Protein AF-A0A542ZQV1-F1 (afdb_monomer_lite)

Foldseek 3Di:
DDDDDCVLLVVLLVLVLVLLVVLVVPDDDDDDDDDDDDDDDDDDDDPDPPDDDPPPDDDPQLVVQVVQWDQDPVRFIDGVPFDPQWTADPLRAIDHPPDDHDDGPPGRPDPPDDAPFEWAWDDKDWDAFPDPCLVVLLVVLVVLVVQLVVLVVQLCVLCVVLVNNVADLVRLLVDDPVNCVVSVDDPVSSCSNNVSSVSNVVSVVVSQVSQLVSLLSQVVSVCVVQVWAWQDAPADDPLAFHTWTFDADPVRHTAAIETERRGGADDDWDWDQDPVGIHTQNGSRSVSRSCSRHVSNVVVCSVVVVVSVCSNVVNYYYWYWYWYCYSVRIIIIITTD

Sequence (337 aa):
MPKIPSRLGGFIVKHCGDYFRTVRKLDAPGPRPRTRPNSVDAPGATPSRHRPDAPSGRTPQQQQWDDGLTRRPDGRTTHRNDPPGTYRDRNGRLHDDKGPFTKDPNPRPSSDKPIDHRAQRGSPEKHTVSDDTWNSNVSKREDLQGANTSARQEYDEISRELGVSDISPSDARKMTPEEARSRGLTDDQYQDLRGAAETEGAASQRLRNHSEDMGHQATQDVMRRRGEEPIPSSGRGSGRFDEMSISRDAQGNPTSLNIYEAKGGDSPLGARDTPHGRAQQGSPEYLSDVMQRDPDLRDFLQRNPDIAEGLASGKINVHYSEVRAHPSRDVTITPFQ

InterPro domains:
  IPR049762 Polymorphic Nuclease effector domain [cd20739] (208-326)

Structure (mmCIF, N/CA/C/O backbone):
data_AF-A0A542ZQV1-F1
#
_entry.id   AF-A0A542ZQV1-F1
#
loop_
_atom_site.group_PDB
_atom_site.id
_atom_site.type_symbol
_atom_site.label_atom_id
_atom_site.label_alt_id
_atom_site.label_comp_id
_atom_site.label_asym_id
_atom_site.label_entity_id
_atom_site.label_seq_id
_atom_site.pdbx_PDB_ins_code
_atom_site.Cartn_x
_atom_site.Cartn_y
_atom_site.Cartn_z
_atom_site.occupancy
_atom_site.B_iso_or_equiv
_atom_site.auth_seq_id
_atom_site.auth_comp_id
_atom_site.auth_asym_id
_atom_site.auth_atom_id
_atom_site.pdbx_PDB_model_num
ATOM 1 N N . MET A 1 1 ? -26.866 9.579 16.007 1.00 25.48 1 MET A N 1
ATOM 2 C CA . MET A 1 1 ? -25.812 8.642 15.562 1.00 25.48 1 MET A CA 1
ATOM 3 C C . MET A 1 1 ? -26.481 7.461 14.876 1.00 25.48 1 MET A C 1
ATOM 5 O O . MET A 1 1 ? -27.345 6.857 15.508 1.00 25.48 1 MET A O 1
ATOM 9 N N . PRO A 1 2 ? -26.195 7.171 13.597 1.00 25.48 2 PRO A N 1
ATOM 10 C CA . PRO A 1 2 ? -26.811 6.036 12.924 1.00 25.48 2 PRO A CA 1
ATOM 11 C C . PRO A 1 2 ? -26.194 4.736 13.460 1.00 25.48 2 PRO A C 1
ATOM 13 O O . PRO A 1 2 ? -24.976 4.582 13.487 1.00 25.48 2 PRO A O 1
ATOM 16 N N . LYS A 1 3 ? -27.043 3.822 13.940 1.00 25.28 3 LYS A N 1
ATOM 17 C CA . LYS A 1 3 ? -26.652 2.477 14.379 1.00 25.28 3 LYS A CA 1
ATOM 18 C C . LYS A 1 3 ? -26.326 1.626 13.150 1.00 25.28 3 LYS A C 1
ATOM 20 O O . LYS A 1 3 ? -27.136 1.546 12.230 1.00 25.28 3 LYS A O 1
ATOM 25 N N . ILE A 1 4 ? -25.160 0.987 13.161 1.00 32.75 4 ILE A N 1
ATOM 26 C CA . ILE A 1 4 ? -24.745 -0.006 12.163 1.00 32.75 4 ILE A CA 1
ATOM 27 C C . ILE A 1 4 ? -25.688 -1.225 12.260 1.00 32.75 4 ILE A C 1
ATOM 29 O O . ILE A 1 4 ? -26.074 -1.595 13.375 1.00 32.75 4 ILE A O 1
ATOM 33 N N . PRO A 1 5 ? -26.096 -1.863 11.144 1.00 29.48 5 PRO A N 1
ATOM 34 C CA . PRO A 1 5 ? -26.974 -3.026 11.191 1.00 29.48 5 PRO A CA 1
ATOM 35 C C . PRO A 1 5 ? -26.289 -4.202 11.897 1.00 29.48 5 PRO A C 1
ATOM 37 O O . PRO A 1 5 ? -25.144 -4.541 11.609 1.00 29.48 5 PRO A O 1
ATOM 40 N N . SER A 1 6 ? -27.032 -4.891 12.761 1.00 37.66 6 SER A N 1
ATOM 41 C CA . SER A 1 6 ? -26.633 -6.044 13.589 1.00 37.66 6 SER A CA 1
ATOM 42 C C . SER A 1 6 ? -26.069 -7.271 12.843 1.00 37.66 6 SER A C 1
ATOM 44 O O . SER A 1 6 ? -25.757 -8.285 13.469 1.00 37.66 6 SER A O 1
ATOM 46 N N . ARG A 1 7 ? -25.930 -7.215 11.513 1.00 37.06 7 ARG A N 1
ATOM 47 C CA . ARG A 1 7 ? -25.515 -8.348 10.676 1.00 37.06 7 ARG A CA 1
ATOM 48 C C . ARG A 1 7 ? -24.001 -8.592 10.663 1.00 37.06 7 ARG A C 1
ATOM 50 O O . ARG A 1 7 ? -23.620 -9.756 10.605 1.00 37.06 7 ARG A O 1
ATOM 57 N N . LEU A 1 8 ? -23.154 -7.566 10.818 1.00 38.19 8 LEU A N 1
ATOM 58 C CA . LEU A 1 8 ? -21.698 -7.776 10.936 1.00 38.19 8 LEU A CA 1
ATOM 59 C C . LEU A 1 8 ? -21.313 -8.395 12.285 1.00 38.19 8 LEU A C 1
ATOM 61 O O . LEU A 1 8 ? -20.539 -9.347 12.330 1.00 38.19 8 LEU A O 1
ATOM 65 N N . GLY A 1 9 ? -21.928 -7.920 13.375 1.00 37.50 9 GLY A N 1
ATOM 66 C CA . GLY A 1 9 ? -21.722 -8.478 14.714 1.00 37.50 9 GLY A CA 1
ATOM 67 C C . GLY A 1 9 ? -22.114 -9.955 14.795 1.00 37.50 9 GLY A C 1
ATOM 68 O O . GLY A 1 9 ? -21.379 -10.752 15.359 1.00 37.50 9 GLY A O 1
ATOM 69 N N . GLY A 1 10 ? -23.217 -10.358 14.154 1.00 35.00 10 GLY A N 1
ATOM 70 C CA . GLY A 1 10 ? -23.644 -11.761 14.123 1.00 35.00 10 GLY A CA 1
ATOM 71 C C . GLY A 1 10 ? -22.727 -12.689 13.313 1.00 35.00 10 GLY A C 1
ATOM 72 O O . GLY A 1 10 ? -22.550 -13.843 13.698 1.00 35.00 10 GLY A O 1
ATOM 73 N N . PHE A 1 11 ? -22.128 -12.207 12.218 1.00 40.03 11 PHE A N 1
ATOM 74 C CA . PHE A 1 11 ? -21.239 -13.015 11.371 1.00 40.03 11 PHE A CA 1
ATOM 75 C C . PHE A 1 11 ? -19.830 -13.140 11.975 1.00 40.03 11 PHE A C 1
ATOM 77 O O . PHE A 1 11 ? -19.287 -14.243 12.045 1.00 40.03 11 PHE A O 1
ATOM 84 N N . ILE A 1 12 ? -19.293 -12.041 12.522 1.00 41.38 12 ILE A N 1
ATOM 85 C CA . ILE A 1 12 ? -18.020 -12.021 13.259 1.00 41.38 12 ILE A CA 1
ATOM 86 C C . ILE A 1 12 ? -18.136 -12.870 14.534 1.00 41.38 12 ILE A C 1
ATOM 88 O O . ILE A 1 12 ? -17.285 -13.715 14.776 1.00 41.38 12 ILE A O 1
ATOM 92 N N . VAL A 1 13 ? -19.224 -12.768 15.307 1.00 43.72 13 VAL A N 1
ATOM 93 C CA . VAL A 1 13 ? -19.414 -13.601 16.514 1.00 43.72 13 VAL A CA 1
ATOM 94 C C . VAL A 1 13 ? -19.580 -15.089 16.174 1.00 43.72 13 VAL A C 1
ATOM 96 O O . VAL A 1 13 ? -19.076 -15.937 16.908 1.00 43.72 13 VAL A O 1
ATOM 99 N N . LYS A 1 14 ? -20.228 -15.443 15.054 1.00 43.41 14 LYS A N 1
ATOM 100 C CA . LYS A 1 14 ? -20.445 -16.852 14.680 1.00 43.41 14 LYS A CA 1
ATOM 101 C C . LYS A 1 14 ? -19.199 -17.527 14.092 1.00 43.41 14 LYS A C 1
ATOM 103 O O . LYS A 1 14 ? -18.990 -18.699 14.379 1.00 43.41 14 LYS A O 1
ATOM 108 N N . HIS A 1 15 ? -18.363 -16.818 13.326 1.00 41.00 15 HIS A N 1
ATOM 109 C CA . HIS A 1 15 ? -17.141 -17.392 12.738 1.00 41.00 15 HIS A CA 1
ATOM 110 C C . HIS A 1 15 ? -15.866 -17.131 13.550 1.00 41.00 15 HIS A C 1
ATOM 112 O O . HIS A 1 15 ? -14.991 -17.993 13.590 1.00 41.00 15 HIS A O 1
ATOM 118 N N . CYS A 1 16 ? -15.769 -16.018 14.279 1.00 42.69 16 CYS A N 1
ATOM 119 C CA . CYS A 1 16 ? -14.674 -15.811 15.227 1.00 42.69 16 CYS A CA 1
ATOM 120 C C . CYS A 1 16 ? -14.931 -16.533 16.560 1.00 42.69 16 CYS A C 1
ATOM 122 O O . CYS A 1 16 ? -13.977 -16.963 17.201 1.00 42.69 16 CYS A O 1
ATOM 124 N N . GLY A 1 17 ? -16.191 -16.743 16.965 1.00 45.59 17 GLY A N 1
ATOM 125 C CA . GLY A 1 17 ? -16.536 -17.464 18.198 1.00 45.59 17 GLY A CA 1
ATOM 126 C C . GLY A 1 17 ? -15.998 -18.898 18.251 1.00 45.59 17 GLY A C 1
ATOM 127 O O . GLY A 1 17 ? -15.595 -19.356 19.321 1.00 45.59 17 GLY A O 1
ATOM 128 N N . ASP A 1 18 ? -15.914 -19.582 17.106 1.00 44.41 18 ASP A N 1
ATOM 129 C CA . ASP A 1 18 ? -15.292 -20.907 17.023 1.00 44.41 18 ASP A CA 1
ATOM 130 C C . ASP A 1 18 ? -13.768 -20.830 17.192 1.00 44.41 18 ASP A C 1
ATOM 132 O O . ASP A 1 18 ? -13.217 -21.627 17.946 1.00 44.41 18 ASP A O 1
ATOM 136 N N . TYR A 1 19 ? -13.099 -19.825 16.612 1.00 47.84 19 TYR A N 1
ATOM 137 C CA . TYR A 1 19 ? -11.661 -19.578 16.801 1.00 47.84 19 TYR A CA 1
ATOM 138 C C . TYR A 1 19 ? -11.310 -19.232 18.259 1.00 47.84 19 TYR A C 1
ATOM 140 O O . TYR A 1 19 ? -10.382 -19.805 18.835 1.00 47.84 19 TYR A O 1
ATOM 148 N N . PHE A 1 20 ? -12.089 -18.356 18.901 1.00 48.28 20 PHE A N 1
ATOM 149 C CA . PHE A 1 20 ? -11.872 -17.969 20.299 1.00 48.28 20 PHE A CA 1
ATOM 150 C C . PHE A 1 20 ? -12.124 -19.126 21.284 1.00 48.28 20 PHE A C 1
ATOM 152 O O . PHE A 1 20 ? -11.490 -19.187 22.338 1.00 48.28 20 PHE A O 1
ATOM 159 N N . ARG A 1 21 ? -12.979 -20.101 20.937 1.00 46.66 21 ARG A N 1
ATOM 160 C CA . ARG A 1 21 ? -13.132 -21.345 21.716 1.00 46.66 21 ARG A CA 1
ATOM 161 C C . ARG A 1 21 ? -11.927 -22.281 21.592 1.00 46.66 21 ARG A C 1
ATOM 163 O O . ARG A 1 21 ? -11.638 -22.996 22.552 1.00 46.66 21 ARG A O 1
ATOM 170 N N . THR A 1 22 ? -11.223 -22.300 20.459 1.00 43.59 22 THR A N 1
ATOM 171 C CA . THR A 1 22 ? -10.056 -23.176 20.237 1.00 43.59 22 THR A CA 1
ATOM 172 C C . THR A 1 22 ? -8.805 -22.701 20.968 1.00 43.59 22 THR A C 1
ATOM 174 O O . THR A 1 22 ? -8.044 -23.541 21.445 1.00 43.59 22 THR A O 1
ATOM 177 N N . VAL A 1 23 ? -8.611 -21.385 21.132 1.00 45.75 23 VAL A N 1
ATOM 178 C CA . VAL A 1 23 ? -7.491 -20.832 21.926 1.00 45.75 23 VAL A CA 1
ATOM 179 C C . VAL A 1 23 ? -7.540 -21.336 23.379 1.00 45.75 23 VAL A C 1
ATOM 181 O O . VAL A 1 23 ? -6.501 -21.598 23.975 1.00 45.75 23 VAL A O 1
ATOM 184 N N . ARG A 1 24 ? -8.741 -21.615 23.908 1.00 43.34 24 ARG A N 1
ATOM 185 C CA . ARG A 1 24 ? -8.966 -22.177 25.252 1.00 43.34 24 ARG A CA 1
ATOM 186 C C . ARG A 1 24 ? -8.540 -23.646 25.423 1.00 43.34 24 ARG A C 1
ATOM 188 O O . ARG A 1 24 ? -8.524 -24.133 26.546 1.00 43.34 24 ARG A O 1
ATOM 195 N N . LYS A 1 25 ? -8.251 -24.383 24.340 1.00 40.75 25 LYS A N 1
ATOM 196 C CA . LYS A 1 25 ? -7.930 -25.828 24.385 1.00 40.75 25 LYS A CA 1
ATOM 197 C C . LYS A 1 25 ? -6.433 -26.155 24.357 1.00 40.75 25 LYS A C 1
ATOM 199 O O . LYS A 1 25 ? -6.092 -27.334 24.362 1.00 40.75 25 LYS A O 1
ATOM 204 N N . LEU A 1 26 ? -5.546 -25.159 24.323 1.00 39.47 26 LEU A N 1
ATOM 205 C CA . LEU A 1 26 ? -4.098 -25.393 24.230 1.00 39.47 26 LEU A CA 1
ATOM 206 C C . LEU A 1 26 ? -3.379 -25.578 25.581 1.00 39.47 26 LEU A C 1
ATOM 208 O O . LEU A 1 26 ? -2.175 -25.818 25.580 1.00 39.47 26 LEU A O 1
ATOM 212 N N . ASP A 1 27 ? -4.098 -25.592 26.707 1.00 38.78 27 ASP A N 1
ATOM 213 C CA . ASP A 1 27 ? -3.522 -25.895 28.023 1.00 38.78 27 ASP A CA 1
ATOM 214 C C . ASP A 1 27 ? -3.733 -27.360 28.437 1.00 38.78 27 ASP A C 1
ATOM 216 O O . ASP A 1 27 ? -4.715 -27.726 29.083 1.00 38.78 27 ASP A O 1
ATOM 220 N N . ALA A 1 28 ? -2.752 -28.200 28.102 1.00 31.28 28 ALA A N 1
ATOM 221 C CA . ALA A 1 28 ? -2.392 -29.379 28.889 1.00 31.28 28 ALA A CA 1
ATOM 222 C C . ALA A 1 28 ? -0.876 -29.644 28.738 1.00 31.28 28 ALA A C 1
ATOM 224 O O . ALA A 1 28 ? -0.427 -29.999 27.645 1.00 31.28 28 ALA A O 1
ATOM 225 N N . PRO A 1 29 ? -0.053 -29.473 29.792 1.00 33.69 29 PRO A N 1
ATOM 226 C CA . PRO A 1 29 ? 1.386 -29.687 29.703 1.00 33.69 29 PRO A CA 1
ATOM 227 C C . PRO A 1 29 ? 1.716 -31.184 29.812 1.00 33.69 29 PRO A C 1
ATOM 229 O O . PRO A 1 29 ? 1.607 -31.784 30.878 1.00 33.69 29 PRO A O 1
ATOM 232 N N . GLY A 1 30 ? 2.152 -31.791 28.706 1.00 31.20 30 GLY A N 1
ATOM 233 C CA . GLY A 1 30 ? 2.814 -33.101 28.701 1.00 31.20 30 GLY A CA 1
ATOM 234 C C . GLY A 1 30 ? 4.333 -32.967 28.918 1.00 31.20 30 GLY A C 1
ATOM 235 O O . GLY A 1 30 ? 4.922 -31.970 28.487 1.00 31.20 30 GLY A O 1
ATOM 236 N N . PRO A 1 31 ? 5.000 -33.927 29.586 1.00 30.91 31 PRO A N 1
ATOM 237 C CA . PRO A 1 31 ? 6.378 -33.770 30.041 1.00 30.91 31 PRO A CA 1
ATOM 238 C C . PRO A 1 31 ? 7.388 -33.885 28.890 1.00 30.91 31 PRO A C 1
ATOM 240 O O . PRO A 1 31 ? 7.287 -34.749 28.021 1.00 30.91 31 PRO A O 1
ATOM 243 N N . ARG A 1 32 ? 8.409 -33.021 28.918 1.00 34.16 32 ARG A N 1
ATOM 244 C CA . ARG A 1 32 ? 9.579 -33.078 28.026 1.00 34.16 32 ARG A CA 1
ATOM 245 C C . ARG A 1 32 ? 10.559 -34.161 28.488 1.00 34.16 32 ARG A C 1
ATOM 247 O O . ARG A 1 32 ? 10.845 -34.210 29.685 1.00 34.16 32 ARG A O 1
ATOM 254 N N . PRO A 1 33 ? 11.250 -34.855 27.570 1.00 29.66 33 PRO A N 1
ATOM 255 C CA . PRO A 1 33 ? 12.583 -35.368 27.842 1.00 29.66 33 PRO A CA 1
ATOM 256 C C . PRO A 1 33 ? 13.647 -34.440 27.246 1.00 29.66 33 PRO A C 1
ATOM 258 O O . PRO A 1 33 ? 13.588 -34.029 26.087 1.00 29.66 33 PRO A O 1
ATOM 261 N N . ARG A 1 34 ? 14.637 -34.114 28.080 1.00 31.34 34 ARG A N 1
ATOM 262 C CA . ARG A 1 34 ? 15.923 -33.528 27.696 1.00 31.34 34 ARG A CA 1
ATOM 263 C C . ARG A 1 34 ? 16.797 -34.603 27.050 1.00 31.34 34 ARG A C 1
ATOM 265 O O . ARG A 1 34 ? 17.001 -35.625 27.689 1.00 31.34 34 ARG A O 1
ATOM 272 N N . THR A 1 35 ? 17.445 -34.278 25.934 1.00 28.89 35 THR A N 1
ATOM 273 C CA . THR A 1 35 ? 18.860 -34.607 25.683 1.00 28.89 35 THR A CA 1
ATOM 274 C C . THR A 1 35 ? 19.444 -33.685 24.601 1.00 28.89 35 THR A C 1
ATOM 276 O O . THR A 1 35 ? 18.892 -33.495 23.524 1.00 28.89 35 THR A O 1
ATOM 279 N N . ARG A 1 36 ? 20.588 -33.090 24.935 1.00 27.20 36 ARG A N 1
ATOM 280 C CA . ARG A 1 36 ? 21.675 -32.597 24.066 1.00 27.20 36 ARG A CA 1
ATOM 281 C C . ARG A 1 36 ? 22.929 -33.363 24.557 1.00 27.20 36 ARG A C 1
ATOM 283 O O . ARG A 1 36 ? 22.891 -33.748 25.731 1.00 27.20 36 ARG A O 1
ATOM 290 N N . PRO A 1 37 ? 24.020 -33.562 23.778 1.00 37.72 37 PRO A N 1
ATOM 291 C CA . PRO A 1 37 ? 24.736 -32.435 23.163 1.00 37.72 37 PRO A CA 1
ATOM 292 C C . PRO A 1 37 ? 25.570 -32.692 21.874 1.00 37.72 37 PRO A C 1
ATOM 294 O O . PRO A 1 37 ? 25.810 -33.820 21.466 1.00 37.72 37 PRO A O 1
ATOM 297 N N . ASN A 1 38 ? 26.072 -31.565 21.345 1.00 25.58 38 ASN A N 1
ATOM 298 C CA . ASN A 1 38 ? 27.287 -31.331 20.540 1.00 25.58 38 ASN A CA 1
ATOM 299 C C . ASN A 1 38 ? 27.346 -31.704 19.043 1.00 25.58 38 ASN A C 1
ATOM 301 O O . ASN A 1 38 ? 27.540 -32.858 18.690 1.00 25.58 38 ASN A O 1
ATOM 305 N N . SER A 1 39 ? 27.439 -30.670 18.192 1.00 25.41 39 SER A N 1
ATOM 306 C CA . SER A 1 39 ? 28.623 -30.449 17.341 1.00 25.41 39 SER A CA 1
ATOM 307 C C . SER A 1 39 ? 28.767 -28.963 16.975 1.00 25.41 39 SER A C 1
ATOM 309 O O . SER A 1 39 ? 27.790 -28.215 16.945 1.00 25.41 39 SER A O 1
ATOM 311 N N . VAL A 1 40 ? 30.016 -28.557 16.773 1.00 27.47 40 VAL A N 1
ATOM 312 C CA . VAL A 1 40 ? 30.546 -27.199 16.594 1.00 27.47 40 VAL A CA 1
ATOM 313 C C . VAL A 1 40 ? 30.817 -26.922 15.103 1.00 27.47 40 VAL A C 1
ATOM 315 O O . VAL A 1 40 ? 30.973 -27.867 14.336 1.00 27.47 40 VAL A O 1
ATOM 318 N N . ASP A 1 41 ? 30.909 -25.628 14.770 1.00 25.72 41 ASP A N 1
ATOM 319 C CA . ASP A 1 41 ? 31.551 -24.976 13.607 1.00 25.72 41 ASP A CA 1
ATOM 320 C C . ASP A 1 41 ? 30.893 -24.995 12.207 1.00 25.72 41 ASP A C 1
ATOM 322 O O . ASP A 1 41 ? 30.921 -25.988 11.488 1.00 25.72 41 ASP A O 1
ATOM 326 N N . ALA A 1 42 ? 30.380 -23.827 11.774 1.00 25.00 42 ALA A N 1
ATOM 327 C CA . ALA A 1 42 ? 30.961 -22.970 10.711 1.00 25.00 42 ALA A CA 1
ATOM 328 C C . ALA A 1 42 ? 29.926 -21.954 10.141 1.00 25.00 42 ALA A C 1
ATOM 330 O O . ALA A 1 42 ? 28.749 -22.292 10.000 1.00 25.00 42 ALA A O 1
ATOM 331 N N . PRO A 1 43 ? 30.327 -20.706 9.804 1.00 28.34 43 PRO A N 1
ATOM 332 C CA . PRO A 1 43 ? 29.429 -19.640 9.359 1.00 28.34 43 PRO A CA 1
ATOM 333 C C . PRO A 1 43 ? 29.328 -19.553 7.826 1.00 28.34 43 PRO A C 1
ATOM 335 O O . PRO A 1 43 ? 30.324 -19.686 7.123 1.00 28.34 43 PRO A O 1
ATOM 338 N N . GLY A 1 44 ? 28.137 -19.222 7.317 1.00 28.02 44 GLY A N 1
ATOM 339 C CA . GLY A 1 44 ? 27.953 -18.765 5.935 1.00 28.02 44 GLY A CA 1
ATOM 340 C C . GLY A 1 44 ? 27.149 -19.708 5.044 1.00 28.02 44 GLY A C 1
ATOM 341 O O . GLY A 1 44 ? 27.713 -20.511 4.316 1.00 28.02 44 GLY A O 1
ATOM 342 N N . ALA A 1 45 ? 25.826 -19.548 5.055 1.00 24.20 45 ALA A N 1
ATOM 343 C CA . ALA A 1 45 ? 24.954 -19.795 3.906 1.00 24.20 45 ALA A CA 1
ATOM 344 C C . ALA A 1 45 ? 23.559 -19.258 4.244 1.00 24.20 45 ALA A C 1
ATOM 346 O O . ALA A 1 45 ? 22.839 -19.816 5.070 1.00 24.20 45 ALA A O 1
ATOM 347 N N . THR A 1 46 ? 23.176 -18.149 3.622 1.00 27.38 46 THR A N 1
ATOM 348 C CA . THR A 1 46 ? 21.793 -17.671 3.585 1.00 27.38 46 THR A CA 1
ATOM 349 C C . THR A 1 46 ? 20.948 -18.751 2.899 1.00 27.38 46 THR A C 1
ATOM 351 O O . THR A 1 46 ? 21.224 -19.060 1.737 1.00 27.38 46 THR A O 1
ATOM 354 N N . PRO A 1 47 ? 19.933 -19.355 3.544 1.00 26.27 47 PRO A N 1
ATOM 355 C CA . PRO A 1 47 ? 19.092 -20.313 2.850 1.00 26.27 47 PRO A CA 1
ATOM 356 C C . PRO A 1 47 ? 18.206 -19.550 1.865 1.00 26.27 47 PRO A C 1
ATOM 358 O O . PRO A 1 47 ? 17.302 -18.799 2.242 1.00 26.27 47 PRO A O 1
ATOM 361 N N . SER A 1 48 ? 18.517 -19.743 0.585 1.00 26.98 48 SER A N 1
ATOM 362 C CA . SER A 1 48 ? 17.685 -19.365 -0.546 1.00 26.98 48 SER A CA 1
ATOM 363 C C . SER A 1 48 ? 16.269 -19.887 -0.303 1.00 26.98 48 SER A C 1
ATOM 365 O O . SER A 1 48 ? 16.052 -21.093 -0.159 1.00 26.98 48 SER A O 1
ATOM 367 N N . ARG A 1 49 ? 15.294 -18.978 -0.200 1.00 25.56 49 ARG A N 1
ATOM 368 C CA . ARG A 1 49 ? 13.878 -19.348 -0.177 1.00 25.56 49 ARG A CA 1
ATOM 369 C C . ARG A 1 49 ? 13.526 -19.868 -1.567 1.00 25.56 49 ARG A C 1
ATOM 371 O O . ARG A 1 49 ? 13.091 -19.103 -2.423 1.00 25.56 49 ARG A O 1
ATOM 378 N N . HIS A 1 50 ? 13.697 -21.170 -1.773 1.00 23.28 50 HIS A N 1
ATOM 379 C CA . HIS A 1 50 ? 12.989 -21.889 -2.819 1.00 23.28 50 HIS A CA 1
ATOM 380 C C . HIS A 1 50 ? 11.489 -21.677 -2.589 1.00 23.28 50 HIS A C 1
ATOM 382 O O . HIS A 1 50 ? 10.880 -22.274 -1.702 1.00 23.28 50 HIS A O 1
ATOM 388 N N . ARG A 1 51 ? 10.891 -20.782 -3.378 1.00 25.70 51 ARG A N 1
ATOM 389 C CA . ARG A 1 51 ? 9.481 -20.913 -3.730 1.00 25.70 51 ARG A CA 1
ATOM 390 C C . ARG A 1 51 ? 9.370 -22.208 -4.538 1.00 25.70 51 ARG A C 1
ATOM 392 O O . ARG A 1 51 ? 10.104 -22.329 -5.515 1.00 25.70 51 ARG A O 1
ATOM 399 N N . PRO A 1 52 ? 8.488 -23.150 -4.175 1.00 24.89 52 PRO A N 1
ATOM 400 C CA . PRO A 1 52 ? 8.001 -24.108 -5.149 1.00 24.89 52 PRO A CA 1
ATOM 401 C C . PRO A 1 52 ? 7.385 -23.301 -6.290 1.00 24.89 52 PRO A C 1
ATOM 403 O O . PRO A 1 52 ? 6.634 -22.353 -6.031 1.00 24.89 52 PRO A O 1
ATOM 406 N N . ASP A 1 53 ? 7.758 -23.641 -7.517 1.00 29.53 53 ASP A N 1
ATOM 407 C CA . ASP A 1 53 ? 7.249 -23.045 -8.742 1.00 29.53 53 ASP A CA 1
ATOM 408 C C . ASP A 1 53 ? 5.722 -22.946 -8.687 1.00 29.53 53 ASP A C 1
ATOM 410 O O . ASP A 1 53 ? 5.001 -23.939 -8.783 1.00 29.53 53 ASP A O 1
ATOM 414 N N . ALA A 1 54 ? 5.209 -21.729 -8.500 1.00 26.31 54 ALA A N 1
ATOM 415 C CA . ALA A 1 54 ? 3.821 -21.454 -8.813 1.00 26.31 54 ALA A CA 1
ATOM 416 C C . ALA A 1 54 ? 3.748 -21.444 -10.344 1.00 26.31 54 ALA A C 1
ATOM 418 O O . ALA A 1 54 ? 4.409 -20.595 -10.953 1.00 26.31 54 ALA A O 1
ATOM 419 N N . PRO A 1 55 ? 3.005 -22.359 -10.989 1.00 32.44 55 PRO A N 1
ATOM 420 C CA . PRO A 1 55 ? 2.887 -22.326 -12.432 1.00 32.44 55 PRO A CA 1
ATOM 421 C C . PRO A 1 55 ? 2.274 -20.979 -12.814 1.00 32.44 55 PRO A C 1
ATOM 423 O O . PRO A 1 55 ? 1.199 -20.612 -12.335 1.00 32.44 55 PRO A O 1
ATOM 426 N N . SER A 1 56 ? 2.946 -20.245 -13.696 1.00 43.72 56 SER A N 1
ATOM 427 C CA . SER A 1 56 ? 2.384 -19.127 -14.457 1.00 43.72 56 SER A CA 1
ATOM 428 C C . SER A 1 56 ? 1.360 -19.656 -15.476 1.00 43.72 56 SER A C 1
ATOM 430 O O . SER A 1 56 ? 1.452 -19.427 -16.680 1.00 43.72 56 SER A O 1
ATOM 432 N N . GLY A 1 57 ? 0.393 -20.440 -14.999 1.00 42.62 57 GLY A N 1
ATOM 433 C CA . GLY A 1 57 ? -0.627 -21.079 -15.811 1.00 42.62 57 GLY A CA 1
ATOM 434 C C . GLY A 1 57 ? -1.765 -20.107 -16.062 1.00 42.62 57 GLY A C 1
ATOM 435 O O . GLY A 1 57 ? -2.458 -19.705 -15.128 1.00 42.62 57 GLY A O 1
ATOM 436 N N . ARG A 1 58 ? -1.968 -19.745 -17.331 1.00 57.28 58 ARG A N 1
ATOM 437 C CA . ARG A 1 58 ? -3.206 -19.104 -17.789 1.00 57.28 58 ARG A CA 1
ATOM 438 C C . ARG A 1 58 ? -4.396 -19.928 -17.295 1.00 57.28 58 ARG A C 1
ATOM 440 O O . ARG A 1 58 ? -4.337 -21.158 -17.305 1.00 57.28 58 ARG A O 1
ATOM 447 N N . THR A 1 59 ? -5.476 -19.279 -16.869 1.00 63.78 59 THR A N 1
ATOM 448 C CA . THR A 1 59 ? -6.695 -20.025 -16.526 1.00 63.78 59 THR A CA 1
ATOM 449 C C . THR A 1 59 ? -7.287 -20.663 -17.794 1.00 63.78 59 THR A C 1
ATOM 451 O O . THR A 1 59 ? -7.102 -20.122 -18.887 1.00 63.78 59 THR A O 1
ATOM 454 N N . PRO A 1 60 ? -8.046 -21.772 -17.700 1.00 69.00 60 PRO A N 1
ATOM 455 C CA . PRO A 1 60 ? -8.733 -22.348 -18.862 1.00 69.00 60 PRO A CA 1
ATOM 456 C C . PRO A 1 60 ? -9.613 -21.335 -19.614 1.00 69.00 60 PRO A C 1
ATOM 458 O O . PRO A 1 60 ? -9.720 -21.380 -20.834 1.00 69.00 60 PRO A O 1
ATOM 461 N N . GLN A 1 61 ? -10.186 -20.367 -18.893 1.00 65.12 61 GLN A N 1
ATOM 462 C CA . GLN A 1 61 ? -10.972 -19.269 -19.465 1.00 65.12 61 GLN A CA 1
ATOM 463 C C . GLN A 1 61 ? -10.098 -18.277 -20.241 1.00 65.12 61 GLN A C 1
ATOM 465 O O . GLN A 1 61 ? -10.500 -17.811 -21.303 1.00 65.12 61 GLN A O 1
ATOM 470 N N . GLN A 1 62 ? -8.893 -17.972 -19.746 1.00 68.62 62 GLN A N 1
ATOM 471 C CA . GLN A 1 62 ? -7.920 -17.160 -20.478 1.00 68.62 62 GLN A CA 1
ATOM 472 C C . GLN A 1 62 ? -7.421 -17.865 -21.729 1.00 68.62 62 GLN A C 1
ATOM 474 O O . GLN A 1 62 ? -7.283 -17.221 -22.758 1.00 68.62 62 GLN A O 1
ATOM 479 N N . GLN A 1 63 ? -7.182 -19.174 -21.654 1.00 75.12 63 GLN A N 1
ATOM 480 C CA . GLN A 1 63 ? -6.764 -19.958 -22.810 1.00 75.12 63 GLN A CA 1
ATOM 481 C C . GLN A 1 63 ? -7.865 -19.987 -23.876 1.00 75.12 63 GLN A C 1
ATOM 483 O O . GLN A 1 63 ? -7.615 -19.607 -25.010 1.00 75.12 63 GLN A O 1
ATOM 488 N N . GLN A 1 64 ? -9.109 -20.280 -23.488 1.00 77.25 64 GLN A N 1
ATOM 489 C CA . GLN A 1 64 ? -10.257 -20.272 -24.400 1.00 77.25 64 GLN A CA 1
ATOM 490 C C . GLN A 1 64 ? -10.531 -18.894 -25.032 1.00 77.25 64 GLN A C 1
ATOM 492 O O . GLN A 1 64 ? -11.047 -18.812 -26.154 1.00 77.25 64 GLN A O 1
ATOM 497 N N . TRP A 1 65 ? -10.242 -17.816 -24.299 1.00 82.94 65 TRP A N 1
ATOM 498 C CA . TRP A 1 65 ? -10.343 -16.452 -24.809 1.00 82.94 65 TRP A CA 1
ATOM 499 C C . TRP A 1 65 ? -9.172 -16.112 -25.742 1.00 82.94 65 TRP A C 1
ATOM 501 O O . TRP A 1 65 ? -9.390 -15.587 -26.829 1.00 82.94 65 TRP A O 1
ATOM 511 N N . ASP A 1 66 ? -7.938 -16.466 -25.376 1.00 79.00 66 ASP A N 1
ATOM 512 C CA . ASP A 1 66 ? -6.751 -16.272 -26.216 1.00 79.00 66 ASP A CA 1
ATOM 513 C C . ASP A 1 66 ? -6.873 -17.067 -27.538 1.00 79.00 66 ASP A C 1
ATOM 515 O O . ASP A 1 66 ? -6.507 -16.550 -28.591 1.00 79.00 66 ASP A O 1
ATOM 519 N N . ASP A 1 67 ? -7.479 -18.263 -27.518 1.00 84.56 67 ASP A N 1
ATOM 520 C CA . ASP A 1 67 ? -7.801 -19.077 -28.707 1.00 84.56 67 ASP A CA 1
ATOM 521 C C . ASP A 1 67 ? -8.795 -18.382 -29.657 1.00 84.56 67 ASP A C 1
ATOM 523 O O . ASP A 1 67 ? -8.960 -18.767 -30.816 1.00 84.56 67 ASP A O 1
ATOM 527 N N . GLY A 1 68 ? -9.516 -17.373 -29.165 1.00 83.00 68 GLY A N 1
ATOM 528 C CA . GLY A 1 68 ? -10.399 -16.535 -29.966 1.00 83.00 68 GLY A CA 1
ATOM 529 C C . GLY A 1 68 ? -9.680 -15.405 -30.698 1.00 83.00 68 GLY A C 1
ATOM 530 O O . GLY A 1 68 ? -10.328 -14.741 -31.510 1.00 83.00 68 GLY A O 1
ATOM 531 N N . LEU A 1 69 ? -8.391 -15.167 -30.429 1.00 86.75 69 LEU A N 1
ATOM 532 C CA . LEU A 1 69 ? -7.609 -14.105 -31.054 1.00 86.75 69 LEU A CA 1
ATOM 533 C C . LEU A 1 69 ? -7.112 -14.513 -32.440 1.00 86.75 69 LEU A C 1
ATOM 535 O O . LEU A 1 69 ? -6.590 -15.599 -32.663 1.00 86.75 69 LEU A O 1
ATOM 539 N N . THR A 1 70 ? -7.217 -13.590 -33.385 1.00 87.81 70 THR A N 1
ATOM 540 C CA . THR A 1 70 ? -6.670 -13.720 -34.734 1.00 87.81 70 THR A CA 1
ATOM 541 C C . THR A 1 70 ?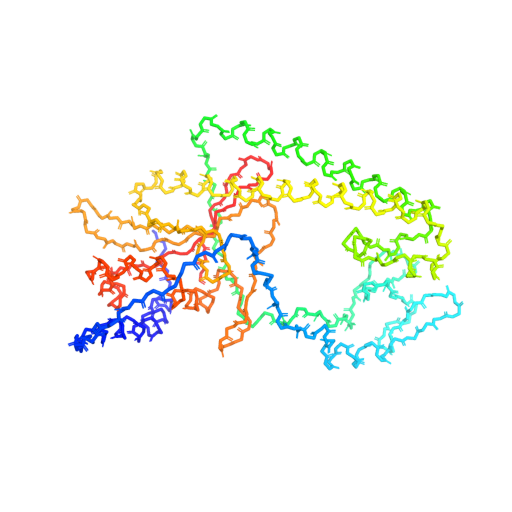 -5.878 -12.467 -35.065 1.00 87.81 70 THR A C 1
ATOM 543 O O . THR A 1 70 ? -6.344 -11.347 -34.839 1.00 87.81 70 THR A O 1
ATOM 546 N N . ARG A 1 71 ? -4.669 -12.650 -35.598 1.00 85.00 71 ARG A N 1
ATOM 547 C CA . ARG A 1 71 ? -3.840 -11.546 -36.080 1.00 85.00 71 ARG A CA 1
ATOM 548 C C . ARG A 1 71 ? -4.235 -11.203 -37.514 1.00 85.00 71 ARG A C 1
ATOM 550 O O . ARG A 1 71 ? -4.258 -12.074 -38.380 1.00 85.00 71 ARG A O 1
ATOM 557 N N . ARG A 1 72 ? -4.555 -9.937 -37.752 1.00 79.44 72 ARG A N 1
ATOM 558 C CA . ARG A 1 72 ? -4.900 -9.388 -39.063 1.00 79.44 72 ARG A CA 1
ATOM 559 C C . ARG A 1 72 ? -3.634 -9.134 -39.899 1.00 79.44 72 ARG A C 1
ATOM 561 O O . ARG A 1 72 ? -2.555 -8.956 -39.330 1.00 79.44 72 ARG A O 1
ATOM 568 N N . PRO A 1 73 ? -3.756 -9.051 -41.240 1.00 75.62 73 PRO A N 1
ATOM 569 C CA . PRO A 1 73 ? -2.639 -8.710 -42.129 1.00 75.62 73 PRO A CA 1
ATOM 570 C C . PRO A 1 73 ? -1.986 -7.349 -41.835 1.00 75.62 73 PRO A C 1
ATOM 572 O O . PRO A 1 73 ? -0.804 -7.169 -42.097 1.00 75.62 73 PRO A O 1
ATOM 575 N N . ASP A 1 74 ? -2.737 -6.409 -41.255 1.00 76.81 74 ASP A N 1
ATOM 576 C CA . ASP A 1 74 ? -2.256 -5.088 -40.816 1.00 76.81 74 ASP A CA 1
ATOM 577 C C . ASP A 1 74 ? -1.487 -5.121 -39.476 1.00 76.81 74 ASP A C 1
ATOM 579 O O . ASP A 1 74 ? -1.116 -4.080 -38.936 1.00 76.81 74 ASP A O 1
ATOM 583 N N . GLY A 1 75 ? -1.258 -6.313 -38.919 1.00 74.75 75 GLY A N 1
ATOM 584 C CA . GLY A 1 75 ? -0.536 -6.525 -37.670 1.00 74.75 75 GLY A CA 1
ATOM 585 C C . GLY A 1 75 ? -1.376 -6.360 -36.402 1.00 74.75 75 GLY A C 1
ATOM 586 O O . GLY A 1 75 ? -0.873 -6.717 -35.333 1.00 74.75 75 GLY A O 1
ATOM 587 N N . ARG A 1 76 ? -2.629 -5.888 -36.495 1.00 82.38 76 ARG A N 1
ATOM 588 C CA . ARG A 1 76 ? -3.547 -5.739 -35.352 1.00 82.38 76 ARG A CA 1
ATOM 589 C C . ARG A 1 76 ? -4.176 -7.081 -34.970 1.00 82.38 76 ARG A C 1
ATOM 591 O O . ARG A 1 76 ? -4.295 -7.983 -35.795 1.00 82.38 76 ARG A O 1
ATOM 598 N N . THR A 1 77 ? -4.620 -7.221 -33.726 1.00 85.88 77 THR A N 1
ATOM 599 C CA . THR A 1 77 ? -5.280 -8.447 -33.242 1.00 85.88 77 THR A CA 1
ATOM 600 C C . THR A 1 77 ? -6.780 -8.208 -33.093 1.00 85.88 77 THR A C 1
ATOM 602 O O . THR A 1 77 ? -7.182 -7.124 -32.702 1.00 85.88 77 THR A O 1
ATOM 605 N N . THR A 1 78 ? -7.624 -9.195 -33.373 1.00 88.56 78 THR A N 1
ATOM 606 C CA . THR A 1 78 ? -9.077 -9.156 -33.109 1.00 88.56 78 THR A CA 1
ATOM 607 C C . THR A 1 78 ? -9.510 -10.446 -32.439 1.00 88.56 78 THR A C 1
ATOM 609 O O . THR A 1 78 ? -8.956 -11.495 -32.752 1.00 88.56 78 THR A O 1
ATOM 612 N N . HIS A 1 79 ? -10.506 -10.408 -31.561 1.00 89.25 79 HIS A N 1
ATOM 613 C CA . HIS A 1 79 ? -11.154 -11.610 -31.044 1.00 89.25 79 HIS A CA 1
ATOM 614 C C . HIS A 1 79 ? -12.415 -11.933 -31.863 1.00 89.25 79 HIS A C 1
ATOM 616 O O . HIS A 1 79 ? -13.144 -11.034 -32.273 1.00 89.25 79 HIS A O 1
ATOM 622 N N . ARG A 1 80 ? -12.740 -13.218 -32.056 1.00 87.19 80 ARG A N 1
ATOM 623 C CA . ARG A 1 80 ? -13.916 -13.700 -32.827 1.00 87.19 80 ARG A CA 1
ATOM 624 C C . ARG A 1 80 ? -15.293 -13.145 -32.411 1.00 87.19 80 ARG A C 1
ATOM 626 O O . ARG A 1 80 ? -16.257 -13.306 -33.145 1.00 87.19 80 ARG A O 1
ATOM 633 N N . ASN A 1 81 ? -15.380 -12.527 -31.234 1.00 85.44 81 ASN A N 1
ATOM 634 C CA . ASN A 1 81 ? -16.611 -11.974 -30.652 1.00 85.44 81 ASN A CA 1
ATOM 635 C C . ASN A 1 81 ? -16.590 -10.435 -30.631 1.00 85.44 81 ASN A C 1
ATOM 637 O O . ASN A 1 81 ? -17.439 -9.818 -29.989 1.00 85.44 81 ASN A O 1
ATOM 641 N N . ASP A 1 82 ? -15.596 -9.817 -31.269 1.00 84.62 82 ASP A N 1
ATOM 642 C CA . ASP A 1 82 ? -15.450 -8.368 -31.280 1.00 84.62 82 ASP A CA 1
ATOM 643 C C . ASP A 1 82 ? -16.394 -7.729 -32.303 1.00 84.62 82 ASP A C 1
ATOM 645 O O . ASP A 1 82 ? -16.635 -8.305 -33.369 1.00 84.62 82 ASP A O 1
ATOM 649 N N . PRO A 1 83 ? -16.923 -6.525 -32.021 1.00 84.75 83 PRO A N 1
ATOM 650 C CA . PRO A 1 83 ? -17.681 -5.768 -33.005 1.00 84.75 83 PRO A CA 1
ATOM 651 C C . PRO A 1 83 ? -16.863 -5.520 -34.289 1.00 84.75 83 PRO A C 1
ATOM 653 O O . PRO A 1 83 ? -15.654 -5.277 -34.212 1.00 84.75 83 PRO A O 1
ATOM 656 N N . PRO A 1 84 ? -17.489 -5.515 -35.478 1.00 84.88 84 PRO A N 1
ATOM 657 C CA . PRO A 1 84 ? -16.800 -5.181 -36.723 1.00 84.88 84 PRO A CA 1
ATOM 658 C C . PRO A 1 84 ? -16.109 -3.809 -36.657 1.00 84.88 84 PRO A C 1
ATOM 660 O O . PRO A 1 84 ? -16.665 -2.860 -36.110 1.00 84.88 84 PRO A O 1
ATOM 663 N N . GLY A 1 85 ? -14.909 -3.694 -37.236 1.00 82.94 85 GLY A N 1
ATOM 664 C CA . GLY A 1 85 ? -14.142 -2.435 -37.241 1.00 82.94 85 GLY A CA 1
ATOM 665 C C . GLY A 1 85 ? -13.426 -2.113 -35.924 1.00 82.94 85 GLY A C 1
ATOM 666 O O . GLY A 1 85 ? -12.980 -0.987 -35.727 1.00 82.94 85 GLY A O 1
ATOM 667 N N . THR A 1 86 ? -13.311 -3.087 -35.019 1.00 87.06 86 THR A N 1
ATOM 668 C CA . THR A 1 86 ? -12.528 -2.954 -33.784 1.00 87.06 86 THR A CA 1
ATOM 669 C C . THR A 1 86 ? -11.255 -3.795 -33.837 1.00 87.06 86 THR A C 1
ATOM 671 O O . THR A 1 86 ? -11.096 -4.663 -34.701 1.00 87.06 86 THR A O 1
ATOM 674 N N . TYR A 1 87 ? -10.314 -3.509 -32.941 1.00 87.62 87 TYR A N 1
ATOM 675 C CA . TYR A 1 87 ? -9.101 -4.297 -32.741 1.00 87.62 87 TYR A CA 1
ATOM 676 C C . TYR A 1 87 ? -8.675 -4.284 -31.274 1.00 87.62 87 TYR A C 1
ATOM 678 O O . TYR A 1 87 ? -9.113 -3.448 -30.491 1.00 87.62 87 TYR A O 1
ATOM 686 N N . ARG A 1 88 ? -7.816 -5.222 -30.888 1.00 85.19 88 ARG A N 1
ATOM 687 C CA . ARG A 1 88 ? -7.287 -5.369 -29.539 1.00 85.19 88 ARG A CA 1
ATOM 688 C C . ARG A 1 88 ? -5.822 -4.979 -29.478 1.00 85.19 88 ARG A C 1
ATOM 690 O O . ARG A 1 88 ? -5.037 -5.344 -30.355 1.00 85.19 88 ARG A O 1
ATOM 697 N N . ASP A 1 89 ? -5.458 -4.257 -28.424 1.00 77.38 89 ASP A N 1
ATOM 698 C CA . ASP A 1 89 ? -4.055 -4.027 -28.084 1.00 77.38 89 ASP A CA 1
ATOM 699 C C . ASP A 1 89 ? -3.425 -5.262 -27.414 1.00 77.38 89 ASP A C 1
ATOM 701 O O . ASP A 1 89 ? -4.085 -6.272 -27.152 1.00 77.38 89 ASP A O 1
ATOM 705 N N . ARG A 1 90 ? -2.126 -5.185 -27.103 1.00 66.19 90 ARG A N 1
ATOM 706 C CA . ARG A 1 90 ? -1.387 -6.269 -26.429 1.00 66.19 90 ARG A CA 1
ATOM 707 C C . ARG A 1 90 ? -1.943 -6.649 -25.051 1.00 66.19 90 ARG A C 1
ATOM 709 O O . ARG A 1 90 ? -1.710 -7.759 -24.586 1.00 66.19 90 ARG A O 1
ATOM 716 N N . ASN A 1 91 ? -2.680 -5.746 -24.404 1.00 63.06 91 ASN A N 1
ATOM 717 C CA . ASN A 1 91 ? -3.321 -5.995 -23.114 1.00 63.06 91 ASN A CA 1
ATOM 718 C C . ASN A 1 91 ? -4.710 -6.625 -23.286 1.00 63.06 91 ASN A C 1
ATOM 720 O O . ASN A 1 91 ? -5.405 -6.869 -22.300 1.00 63.06 91 ASN A O 1
ATOM 724 N N . GLY A 1 92 ? -5.118 -6.893 -24.529 1.00 71.56 92 GLY A N 1
ATOM 725 C CA . GLY A 1 92 ? -6.425 -7.421 -24.865 1.00 71.56 92 GLY A CA 1
ATOM 726 C C . GLY A 1 92 ? -7.540 -6.392 -24.721 1.00 71.56 92 GLY A C 1
ATOM 727 O O . GLY A 1 92 ? -8.688 -6.812 -24.650 1.00 71.56 92 GLY A O 1
ATOM 728 N N . ARG A 1 93 ? -7.254 -5.082 -24.658 1.00 79.75 93 ARG A N 1
ATOM 729 C CA . ARG A 1 93 ? -8.294 -4.038 -24.595 1.00 79.75 93 ARG A CA 1
ATOM 730 C C . ARG A 1 93 ? -8.788 -3.692 -25.988 1.00 79.75 93 ARG A C 1
ATOM 732 O O . ARG A 1 93 ? -7.989 -3.687 -26.917 1.00 79.75 93 ARG A O 1
ATOM 739 N N . LEU A 1 94 ? -10.077 -3.389 -26.111 1.00 84.44 94 LEU A N 1
ATOM 740 C CA . LEU A 1 94 ? -10.736 -3.102 -27.382 1.00 84.44 94 LEU A CA 1
ATOM 741 C C . LEU A 1 94 ? -10.620 -1.622 -27.796 1.00 84.44 94 LEU A C 1
ATOM 743 O O . LEU A 1 94 ? -10.912 -0.714 -27.015 1.00 84.44 94 LEU A O 1
ATOM 747 N N . HIS A 1 95 ? -10.250 -1.406 -29.053 1.00 83.12 95 HIS A N 1
ATOM 748 C CA . HIS A 1 95 ? -10.103 -0.125 -29.747 1.00 83.12 95 HIS A CA 1
ATOM 749 C C . HIS A 1 95 ? -11.041 -0.099 -30.954 1.00 83.12 95 HIS A C 1
ATOM 751 O O . HIS A 1 95 ? -11.294 -1.143 -31.556 1.00 83.12 95 HIS A O 1
ATOM 757 N N . ASP A 1 96 ? -11.527 1.079 -31.334 1.00 82.12 96 ASP A N 1
ATOM 758 C CA . ASP A 1 96 ? -12.189 1.296 -32.622 1.00 82.12 96 ASP A CA 1
ATOM 759 C C . ASP A 1 96 ? -11.342 2.217 -33.512 1.00 82.12 96 ASP A C 1
ATOM 761 O O . ASP A 1 96 ? -10.360 2.812 -33.071 1.00 82.12 96 ASP A O 1
ATOM 765 N N . ASP A 1 97 ? -11.702 2.336 -34.789 1.00 70.81 97 ASP A N 1
ATOM 766 C CA . ASP A 1 97 ? -10.971 3.188 -35.736 1.00 70.81 97 ASP A CA 1
ATOM 767 C C . ASP A 1 97 ? -11.148 4.706 -35.474 1.00 70.81 97 ASP A C 1
ATOM 769 O O . ASP A 1 97 ? -10.620 5.525 -36.228 1.00 70.81 97 ASP A O 1
ATOM 773 N N . LYS A 1 98 ? -11.893 5.108 -34.430 1.00 69.69 98 LYS A N 1
ATOM 774 C CA . LYS A 1 98 ? -12.211 6.509 -34.099 1.00 69.69 98 LYS A CA 1
ATOM 775 C C . LYS A 1 98 ? -11.558 6.999 -32.800 1.00 69.69 98 LYS A C 1
ATOM 777 O O . LYS A 1 98 ? -11.589 8.204 -32.549 1.00 69.69 98 LYS A O 1
ATOM 782 N N . GLY A 1 99 ? -10.959 6.126 -31.988 1.00 56.72 99 GLY A N 1
ATOM 783 C CA . GLY A 1 99 ? -10.290 6.527 -30.752 1.00 56.72 99 GLY A CA 1
ATOM 784 C C . GLY A 1 99 ? -9.714 5.373 -29.920 1.00 56.72 99 GLY A C 1
ATOM 785 O O . GLY A 1 99 ? -9.934 4.201 -30.217 1.00 56.72 99 GLY A O 1
ATOM 786 N N . PRO A 1 100 ? -8.966 5.695 -28.846 1.00 53.50 100 PRO A N 1
ATOM 787 C CA . PRO A 1 100 ? -8.123 4.727 -28.144 1.00 53.50 100 PRO A CA 1
ATOM 788 C C . PRO A 1 100 ? -8.876 3.746 -27.235 1.00 53.50 100 PRO A C 1
ATOM 790 O O . PRO A 1 100 ? -8.245 2.840 -26.710 1.00 53.50 100 PRO A O 1
ATOM 793 N N . PHE A 1 101 ? -10.186 3.903 -27.001 1.00 63.59 101 PHE A N 1
ATOM 794 C CA . PHE A 1 101 ? -10.958 2.970 -26.169 1.00 63.59 101 PHE A CA 1
ATOM 795 C C . PHE A 1 101 ? -12.427 2.941 -26.587 1.00 63.59 101 PHE A C 1
ATOM 797 O O . PHE A 1 101 ? -13.088 3.978 -26.611 1.00 63.59 101 PHE A O 1
ATOM 804 N N . THR A 1 102 ? -12.952 1.742 -26.839 1.00 74.38 102 THR A N 1
ATOM 805 C CA . THR A 1 102 ? -14.385 1.514 -27.067 1.00 74.38 102 THR A CA 1
ATOM 806 C C . THR A 1 102 ? -14.943 0.548 -26.023 1.00 74.38 102 THR A C 1
ATOM 808 O O . THR A 1 102 ? -14.193 -0.130 -25.314 1.00 74.38 102 THR A O 1
ATOM 811 N N . LYS A 1 103 ? -16.269 0.497 -25.868 1.00 76.69 103 LYS A N 1
ATOM 812 C CA . LYS A 1 103 ? -16.906 -0.404 -24.896 1.00 76.69 103 LYS A CA 1
ATOM 813 C C . LYS A 1 103 ? -16.640 -1.851 -25.309 1.00 76.69 103 LYS A C 1
ATOM 815 O O . LYS A 1 103 ? -17.094 -2.270 -26.366 1.00 76.69 103 LYS A O 1
ATOM 820 N N . ASP A 1 104 ? -15.949 -2.606 -24.459 1.00 76.06 104 ASP A N 1
ATOM 821 C CA . ASP A 1 104 ? -15.580 -3.997 -24.728 1.00 76.06 104 ASP A CA 1
ATOM 822 C C . ASP A 1 104 ? -16.694 -4.964 -24.282 1.00 76.06 104 ASP A C 1
ATOM 824 O O . ASP A 1 104 ? -16.918 -5.117 -23.077 1.00 76.06 104 ASP A O 1
ATOM 828 N N . PRO A 1 105 ? -17.421 -5.613 -25.211 1.00 77.44 105 PRO A N 1
ATOM 829 C CA . PRO A 1 105 ? -18.443 -6.596 -24.865 1.00 77.44 105 PRO A CA 1
ATOM 830 C C . PRO A 1 105 ? -17.848 -7.961 -24.483 1.00 77.44 105 PRO A C 1
ATOM 832 O O . PRO A 1 105 ? -18.585 -8.835 -24.033 1.00 77.44 105 PRO A O 1
ATOM 835 N N . ASN A 1 106 ? -16.540 -8.160 -24.673 1.00 75.88 106 ASN A N 1
ATOM 836 C CA . ASN A 1 106 ? -15.851 -9.431 -24.479 1.00 75.88 106 ASN A CA 1
ATOM 837 C C . ASN A 1 106 ? -14.436 -9.222 -23.887 1.00 75.88 106 ASN A C 1
ATOM 839 O O . ASN A 1 106 ? -13.441 -9.616 -24.503 1.00 75.88 106 ASN A O 1
ATOM 843 N N . PRO A 1 107 ? -14.307 -8.591 -22.706 1.00 74.31 107 PRO A N 1
ATOM 844 C CA . PRO A 1 107 ? -13.002 -8.297 -22.127 1.00 74.31 107 PRO A CA 1
ATOM 845 C C . PRO A 1 107 ? -12.207 -9.575 -21.874 1.00 74.31 107 PRO A C 1
ATOM 847 O O . PRO A 1 107 ? -12.771 -10.594 -21.468 1.00 74.31 107 PRO A O 1
ATOM 850 N N . ARG A 1 108 ? -10.884 -9.509 -22.076 1.00 71.44 108 ARG A N 1
ATOM 851 C CA . ARG A 1 108 ? -9.984 -10.601 -21.692 1.00 71.44 108 ARG A CA 1
ATOM 852 C C . ARG A 1 108 ? -10.233 -10.954 -20.226 1.00 71.44 108 ARG A C 1
ATOM 854 O O . ARG A 1 108 ? -10.149 -10.053 -19.387 1.00 71.44 108 ARG A O 1
ATOM 861 N N . PRO A 1 109 ? -10.512 -12.227 -19.894 1.00 63.19 109 PRO A N 1
ATOM 862 C CA . PRO A 1 109 ? -10.602 -12.660 -18.514 1.00 63.19 109 PRO A CA 1
ATOM 863 C C . PRO A 1 109 ? -9.314 -12.258 -17.796 1.00 63.19 109 PRO A C 1
ATOM 865 O O . PRO A 1 109 ? -8.213 -12.673 -18.174 1.00 63.19 109 PRO A O 1
ATOM 868 N N . SER A 1 110 ? -9.450 -11.387 -16.799 1.00 56.53 110 SER A N 1
ATOM 869 C CA . SER A 1 110 ? -8.328 -10.993 -15.957 1.00 56.53 110 SER A CA 1
ATOM 870 C C . SER A 1 110 ? -7.671 -12.246 -15.361 1.00 56.53 110 SER A C 1
ATOM 872 O O . SER A 1 110 ? -8.358 -13.204 -15.005 1.00 56.53 110 SER A O 1
ATOM 874 N N . SER A 1 111 ? -6.337 -12.254 -15.259 1.00 47.47 111 SER A N 1
ATOM 875 C CA . SER A 1 111 ? -5.613 -13.274 -14.478 1.00 47.47 111 SER A CA 1
ATOM 876 C C . SER A 1 111 ? -5.950 -13.188 -12.995 1.00 47.47 111 SER A C 1
ATOM 878 O O . SER A 1 111 ? -5.727 -14.139 -12.246 1.00 47.47 111 SER A O 1
ATOM 880 N N . ASP A 1 112 ? -6.493 -12.051 -12.567 1.00 54.81 112 ASP A N 1
ATOM 881 C CA . ASP A 1 112 ? -7.083 -11.930 -11.255 1.00 54.81 112 ASP A CA 1
ATOM 882 C C . ASP A 1 112 ? -8.397 -12.696 -11.268 1.00 54.81 112 ASP A C 1
ATOM 884 O O . ASP A 1 112 ? -9.367 -12.305 -11.924 1.00 54.81 112 ASP A O 1
ATOM 888 N N . LYS A 1 113 ? -8.420 -13.797 -10.509 1.00 61.69 113 LYS A N 1
ATOM 889 C CA . LYS A 1 113 ? -9.665 -14.471 -10.146 1.00 61.69 113 LYS A CA 1
ATOM 890 C C . LYS A 1 113 ? -10.688 -13.401 -9.730 1.00 61.69 113 LYS A C 1
ATOM 892 O O . LYS A 1 113 ? -10.300 -12.445 -9.040 1.00 61.69 113 LYS A O 1
ATOM 897 N N . PRO A 1 114 ? -11.960 -13.529 -10.140 1.00 78.06 114 PRO A N 1
ATOM 898 C CA . PRO A 1 114 ? -12.990 -12.598 -9.709 1.00 78.06 114 PRO A CA 1
ATOM 899 C C . PRO A 1 114 ? -12.959 -12.470 -8.184 1.00 78.06 114 PRO A C 1
ATOM 901 O O . PRO A 1 114 ? -12.710 -13.436 -7.468 1.00 78.06 114 PRO A O 1
ATOM 904 N N . ILE A 1 115 ? -13.135 -11.244 -7.696 1.00 84.25 115 ILE A N 1
ATOM 905 C CA . ILE A 1 115 ? -13.270 -10.999 -6.264 1.00 84.25 115 ILE A CA 1
ATOM 906 C C . ILE A 1 115 ? -14.702 -11.374 -5.893 1.00 84.25 115 ILE A C 1
ATOM 908 O O . ILE A 1 115 ? -15.629 -10.642 -6.248 1.00 84.25 115 ILE A O 1
ATOM 912 N N . ASP A 1 116 ? -14.846 -12.496 -5.195 1.00 89.62 116 ASP A N 1
ATOM 913 C CA . ASP A 1 116 ? -16.122 -13.022 -4.711 1.00 89.62 116 ASP A CA 1
ATOM 914 C C . ASP A 1 116 ? -16.681 -12.138 -3.587 1.00 89.62 116 ASP A C 1
ATOM 916 O O . ASP A 1 116 ? -17.873 -11.841 -3.549 1.00 89.62 116 ASP A O 1
ATOM 920 N N . HIS A 1 117 ? -15.791 -11.636 -2.721 1.00 90.50 117 HIS A N 1
ATOM 921 C CA . HIS A 1 117 ? -16.147 -10.815 -1.561 1.00 90.50 117 HIS A CA 1
ATOM 922 C C . HIS A 1 117 ? -15.477 -9.447 -1.645 1.00 90.50 117 HIS A C 1
ATOM 924 O O . HIS A 1 117 ? -14.272 -9.305 -1.419 1.00 90.50 117 HIS A O 1
ATOM 930 N N . ARG A 1 118 ? -16.254 -8.423 -2.003 1.00 92.31 118 ARG A N 1
ATOM 931 C CA . ARG A 1 118 ? -15.774 -7.039 -2.131 1.00 92.31 118 ARG A CA 1
ATOM 932 C C . ARG A 1 118 ? -15.985 -6.260 -0.844 1.00 92.31 118 ARG A C 1
ATOM 934 O O . ARG A 1 118 ? -16.972 -6.466 -0.143 1.00 92.31 118 ARG A O 1
ATOM 941 N N . ALA A 1 119 ? -15.075 -5.332 -0.570 1.00 92.31 119 ALA A N 1
ATOM 942 C CA . ALA A 1 119 ? -15.237 -4.409 0.540 1.00 92.31 119 ALA A CA 1
ATOM 943 C C . ALA A 1 119 ? -16.398 -3.449 0.276 1.00 92.31 119 ALA A C 1
ATOM 945 O O . ALA A 1 119 ? -16.498 -2.867 -0.808 1.00 92.31 119 ALA A O 1
ATOM 946 N N . GLN A 1 120 ? -17.239 -3.249 1.284 1.00 93.12 120 GLN A N 1
ATOM 947 C CA . GLN A 1 120 ? -18.197 -2.154 1.308 1.00 93.12 120 GLN A CA 1
ATOM 948 C C . GLN A 1 120 ? -17.579 -1.012 2.107 1.00 93.12 120 GLN A C 1
ATOM 950 O O . GLN A 1 120 ? -17.013 -1.231 3.173 1.00 93.12 120 GLN A O 1
ATOM 955 N N . ARG A 1 121 ? -17.619 0.202 1.561 1.00 92.38 121 ARG A N 1
ATOM 956 C CA . ARG A 1 121 ? -17.012 1.389 2.173 1.00 92.38 121 ARG A CA 1
ATOM 957 C C . ARG A 1 121 ? -18.110 2.323 2.650 1.00 92.38 121 ARG A C 1
ATOM 959 O O . ARG A 1 121 ? -19.037 2.619 1.900 1.00 92.38 121 ARG A O 1
ATOM 966 N N . GLY A 1 122 ? -17.977 2.797 3.879 1.00 92.88 122 GLY A N 1
ATOM 967 C CA . GLY A 1 122 ? -18.765 3.900 4.399 1.00 92.88 122 GLY A CA 1
ATOM 968 C C . GLY A 1 122 ? -18.255 5.254 3.911 1.00 92.88 122 GLY A C 1
ATOM 969 O O . GLY A 1 122 ? -17.397 5.353 3.032 1.00 92.88 122 GLY A O 1
ATOM 970 N N . SER A 1 123 ? -18.795 6.315 4.504 1.00 94.94 123 SER A N 1
ATOM 971 C CA . SER A 1 123 ? -18.396 7.684 4.186 1.00 94.94 123 SER A CA 1
ATOM 972 C C . SER A 1 123 ? -16.984 7.980 4.705 1.00 94.94 123 SER A C 1
ATOM 974 O O . SER A 1 123 ? -16.723 7.717 5.881 1.00 94.94 123 SER A O 1
ATOM 976 N N . PRO A 1 124 ? -16.091 8.548 3.876 1.00 93.81 124 PRO A N 1
ATOM 977 C CA . PRO A 1 124 ? -14.768 8.950 4.324 1.00 93.81 124 PRO A CA 1
ATOM 978 C C . PRO A 1 124 ? -14.845 10.165 5.258 1.00 93.81 124 PRO A C 1
ATOM 980 O O . PRO A 1 124 ? -15.559 11.133 4.993 1.00 93.81 124 PRO A O 1
ATOM 983 N N . GLU A 1 125 ? -14.057 10.127 6.324 1.00 94.81 125 GLU A N 1
ATOM 984 C CA . GLU A 1 125 ? -13.788 11.236 7.235 1.00 94.81 125 GLU A CA 1
ATOM 985 C C . GLU A 1 125 ? -12.412 11.829 6.916 1.00 94.81 125 GLU A C 1
ATOM 987 O O . GLU A 1 125 ? -11.463 11.092 6.645 1.00 94.81 125 GLU A O 1
ATOM 992 N N . LYS A 1 126 ? -12.284 13.160 6.943 1.00 94.25 126 LYS A N 1
ATOM 993 C CA . LYS A 1 126 ? -10.983 13.822 6.796 1.00 94.25 126 LYS A CA 1
ATOM 994 C C . LYS A 1 126 ? -10.233 13.831 8.121 1.00 94.25 126 LYS A C 1
ATOM 996 O O . LYS A 1 126 ? -10.810 14.122 9.162 1.00 94.25 126 LYS A O 1
ATOM 1001 N N . HIS A 1 127 ? -8.928 13.615 8.048 1.00 92.50 127 HIS A N 1
ATOM 1002 C CA . HIS A 1 127 ? -8.013 13.694 9.174 1.00 92.50 127 HIS A CA 1
ATOM 1003 C C . HIS A 1 127 ? -6.836 14.605 8.832 1.00 92.50 127 HIS A C 1
ATOM 1005 O O . HIS A 1 127 ? -6.319 14.594 7.715 1.00 92.50 127 HIS A O 1
ATOM 1011 N N . THR A 1 128 ? -6.407 15.398 9.807 1.00 90.06 128 THR A N 1
ATOM 1012 C CA . THR A 1 128 ? -5.211 16.236 9.697 1.00 90.06 128 THR A CA 1
ATOM 1013 C C . THR A 1 128 ? -4.151 15.647 10.600 1.00 90.06 128 THR A C 1
ATOM 1015 O O . THR A 1 128 ? -4.374 15.556 11.803 1.00 90.06 128 THR A O 1
ATOM 1018 N N . VAL A 1 129 ? -3.004 15.278 10.038 1.00 87.50 129 VAL A N 1
ATOM 1019 C CA . VAL A 1 129 ? -1.901 14.712 10.818 1.00 87.50 129 VAL A CA 1
ATOM 1020 C C . VAL A 1 129 ? -1.251 15.810 11.657 1.00 87.50 129 VAL A C 1
ATOM 1022 O O . VAL A 1 129 ? -0.899 16.864 11.137 1.00 87.50 129 VAL A O 1
ATOM 1025 N N . SER A 1 130 ? -1.129 15.573 12.965 1.00 83.94 130 SER A N 1
ATOM 1026 C CA . SER A 1 130 ? -0.499 16.510 13.922 1.00 83.94 130 SER A CA 1
ATOM 1027 C C . SER A 1 130 ? 1.017 16.361 14.047 1.00 83.94 130 SER A C 1
ATOM 1029 O O . SER A 1 130 ? 1.639 17.110 14.787 1.00 83.94 130 SER A O 1
ATOM 1031 N N . ASP A 1 131 ? 1.597 15.345 13.419 1.00 81.50 131 ASP A N 1
ATOM 1032 C CA . ASP A 1 131 ? 3.020 15.037 13.517 1.00 81.50 131 ASP A CA 1
ATOM 1033 C C . ASP A 1 131 ? 3.875 16.074 12.770 1.00 81.50 131 ASP A C 1
ATOM 1035 O O . ASP A 1 131 ? 3.693 16.291 11.571 1.00 81.50 131 ASP A O 1
ATOM 1039 N N . ASP A 1 132 ? 4.840 16.677 13.467 1.00 83.75 132 ASP A N 1
ATOM 1040 C CA . ASP A 1 132 ? 5.730 17.710 12.921 1.00 83.75 132 ASP A CA 1
ATOM 1041 C C . ASP A 1 132 ? 6.578 17.209 11.738 1.00 83.75 132 ASP A C 1
ATOM 1043 O O . ASP A 1 132 ? 7.008 17.992 10.887 1.00 83.75 132 ASP A O 1
ATOM 1047 N N . THR A 1 133 ? 6.793 15.895 11.632 1.00 87.94 133 THR A N 1
ATOM 1048 C CA . THR A 1 133 ? 7.525 15.282 10.516 1.00 87.94 133 THR A CA 1
ATOM 1049 C C . THR A 1 133 ? 6.655 15.055 9.277 1.00 87.94 133 THR A C 1
ATOM 1051 O O . THR A 1 133 ? 7.197 14.797 8.200 1.00 87.94 133 THR A O 1
ATOM 1054 N N . TRP A 1 134 ? 5.326 15.206 9.377 1.00 90.06 134 TRP A N 1
ATOM 1055 C CA . TRP A 1 134 ? 4.389 14.947 8.277 1.00 90.06 134 TRP A CA 1
ATOM 1056 C C . TRP A 1 134 ? 4.712 15.763 7.027 1.00 90.06 134 TRP A C 1
ATOM 1058 O O . TRP A 1 134 ? 4.824 15.209 5.936 1.00 90.06 134 TRP A O 1
ATOM 1068 N N . ASN A 1 135 ? 4.932 17.072 7.183 1.00 88.94 135 ASN A N 1
ATOM 1069 C CA . ASN A 1 135 ? 5.240 17.956 6.056 1.00 88.94 135 ASN A CA 1
ATOM 1070 C C . ASN A 1 135 ? 6.562 17.575 5.373 1.00 88.94 135 ASN A C 1
ATOM 1072 O O . ASN A 1 135 ? 6.648 17.591 4.148 1.00 88.94 135 ASN A O 1
ATOM 1076 N N . SER A 1 136 ? 7.568 17.171 6.154 1.00 90.62 136 SER A N 1
ATOM 1077 C CA . SER A 1 136 ? 8.840 16.672 5.621 1.00 90.62 136 SER A CA 1
ATOM 1078 C C . SER A 1 136 ? 8.646 15.367 4.841 1.00 90.62 136 SER A C 1
ATOM 1080 O O . SER A 1 136 ? 9.165 15.211 3.735 1.00 90.62 136 SER A O 1
ATOM 1082 N N . ASN A 1 137 ? 7.827 14.449 5.362 1.00 91.69 137 ASN A N 1
ATOM 1083 C CA . ASN A 1 137 ? 7.511 13.193 4.685 1.00 91.69 137 ASN A CA 1
ATOM 1084 C C . ASN A 1 137 ? 6.721 13.410 3.391 1.00 91.69 137 ASN A C 1
ATOM 1086 O O . ASN A 1 137 ? 7.007 12.743 2.396 1.00 91.69 137 ASN A O 1
ATOM 1090 N N . VAL A 1 138 ? 5.788 14.363 3.374 1.00 89.88 138 VAL A N 1
ATOM 1091 C CA . VAL A 1 138 ? 5.085 14.801 2.162 1.00 89.88 138 VAL A CA 1
ATOM 1092 C C . VAL A 1 138 ? 6.076 15.313 1.115 1.00 89.88 138 VAL A C 1
ATOM 1094 O O . VAL A 1 138 ? 6.077 14.796 -0.000 1.00 89.88 138 VAL A O 1
ATOM 1097 N N . SER A 1 139 ? 6.954 16.261 1.460 1.00 90.81 139 SER A N 1
ATOM 1098 C CA . SER A 1 139 ? 7.936 16.805 0.508 1.00 90.81 139 SER A CA 1
ATOM 1099 C C . SER A 1 139 ? 8.898 15.735 -0.008 1.00 90.81 139 SER A C 1
ATOM 1101 O O . SER A 1 139 ? 9.109 15.615 -1.209 1.00 90.81 139 SER A O 1
ATOM 1103 N N . LYS A 1 140 ? 9.395 14.856 0.868 1.00 93.56 140 LYS A N 1
ATOM 1104 C CA . LYS A 1 140 ? 10.236 13.729 0.446 1.00 93.56 140 LYS A CA 1
ATOM 1105 C C . LYS A 1 140 ? 9.506 12.786 -0.515 1.00 93.56 140 LYS A C 1
ATOM 1107 O O . LYS A 1 140 ? 10.118 12.229 -1.425 1.00 93.56 140 LYS A O 1
ATOM 1112 N N . ARG A 1 141 ? 8.197 12.585 -0.336 1.00 92.56 141 ARG A N 1
ATOM 1113 C CA . ARG A 1 141 ? 7.388 11.801 -1.275 1.00 92.56 141 ARG A CA 1
ATOM 1114 C C . ARG A 1 141 ? 7.269 12.506 -2.629 1.00 92.56 141 ARG A C 1
ATOM 1116 O O . ARG A 1 141 ? 7.335 11.823 -3.647 1.00 92.56 141 ARG A O 1
ATOM 1123 N N . GLU A 1 142 ? 7.082 13.827 -2.645 1.00 91.06 142 GLU A N 1
ATOM 1124 C CA . GLU A 1 142 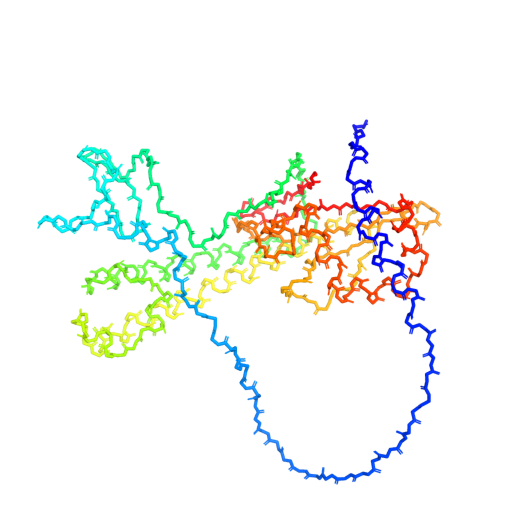? 7.064 14.643 -3.871 1.00 91.06 142 GLU A CA 1
ATOM 1125 C C . GLU A 1 142 ? 8.391 14.481 -4.646 1.00 91.06 142 GLU A C 1
ATOM 1127 O O . GLU A 1 142 ? 8.363 14.167 -5.837 1.00 91.06 142 GLU A O 1
ATOM 1132 N N . ASP A 1 143 ? 9.539 14.535 -3.963 1.00 94.44 143 ASP A N 1
ATOM 1133 C CA . ASP A 1 143 ? 10.858 14.308 -4.576 1.00 94.44 143 ASP A CA 1
ATOM 1134 C C . ASP A 1 143 ? 11.006 12.888 -5.148 1.00 94.44 143 ASP A C 1
ATOM 1136 O O . ASP A 1 143 ? 11.446 12.695 -6.284 1.00 94.44 143 ASP A O 1
ATOM 1140 N N . LEU A 1 144 ? 10.597 11.866 -4.384 1.00 95.06 144 LEU A N 1
ATOM 1141 C CA . LEU A 1 144 ? 10.625 10.470 -4.836 1.00 95.06 144 LEU A CA 1
ATOM 1142 C C . LEU A 1 144 ? 9.680 10.227 -6.019 1.00 95.06 144 LEU A C 1
ATOM 1144 O O . LEU A 1 144 ? 9.987 9.417 -6.895 1.00 95.06 144 LEU A O 1
ATOM 1148 N N . GLN A 1 145 ? 8.544 10.924 -6.064 1.00 92.56 145 GLN A N 1
ATOM 1149 C CA . GLN A 1 145 ? 7.628 10.892 -7.199 1.00 92.56 145 GLN A CA 1
ATOM 1150 C C . GLN A 1 145 ? 8.279 11.508 -8.439 1.00 92.56 145 GLN A C 1
ATOM 1152 O O . GLN A 1 145 ? 8.158 10.933 -9.524 1.00 92.56 145 GLN A O 1
ATOM 1157 N N . GLY A 1 146 ? 8.985 12.631 -8.283 1.00 90.44 146 GLY A N 1
ATOM 1158 C CA . GLY A 1 146 ? 9.780 13.244 -9.346 1.00 90.44 146 GLY A CA 1
ATOM 1159 C C . GLY A 1 146 ? 10.821 12.270 -9.895 1.00 90.44 146 GLY A C 1
ATOM 1160 O O . GLY A 1 146 ? 10.795 11.954 -11.081 1.00 90.44 146 GLY A O 1
ATOM 1161 N N . ALA A 1 147 ? 11.647 11.692 -9.019 1.00 95.44 147 ALA A N 1
ATOM 1162 C CA . ALA A 1 147 ? 12.675 10.723 -9.402 1.00 95.44 147 ALA A CA 1
ATOM 1163 C C . ALA A 1 147 ? 12.102 9.483 -10.112 1.00 95.44 147 ALA A C 1
ATOM 1165 O O . ALA A 1 147 ? 12.645 9.040 -11.122 1.00 95.44 147 ALA A O 1
ATOM 1166 N N . ASN A 1 148 ? 10.985 8.936 -9.619 1.00 94.12 148 ASN A N 1
ATOM 1167 C CA . ASN A 1 148 ? 10.302 7.814 -10.267 1.00 94.12 148 ASN A CA 1
ATOM 1168 C C . ASN A 1 148 ? 9.754 8.190 -11.652 1.00 94.12 148 ASN A C 1
ATOM 1170 O O . ASN A 1 148 ? 9.837 7.399 -12.586 1.00 94.12 148 ASN A O 1
ATOM 1174 N N . THR A 1 149 ? 9.217 9.403 -11.797 1.00 93.69 149 THR A N 1
ATOM 1175 C CA . THR A 1 149 ? 8.694 9.897 -13.078 1.00 93.69 149 THR A CA 1
ATOM 1176 C C . THR A 1 149 ? 9.818 10.070 -14.098 1.00 93.69 149 THR A C 1
ATOM 1178 O O . THR A 1 149 ? 9.679 9.593 -15.221 1.00 93.69 149 THR A O 1
ATOM 1181 N N . SER A 1 150 ? 10.946 10.670 -13.704 1.00 93.50 150 SER A N 1
ATOM 1182 C CA . SER A 1 150 ? 12.122 10.821 -14.571 1.00 93.50 150 SER A CA 1
ATOM 1183 C C . SER A 1 150 ? 12.694 9.468 -15.001 1.00 93.50 150 SER A C 1
ATOM 1185 O O . SER A 1 150 ? 12.863 9.235 -16.192 1.00 93.50 150 SER A O 1
ATOM 1187 N N . ALA A 1 151 ? 12.905 8.542 -14.059 1.00 95.19 151 ALA A N 1
ATOM 1188 C CA . ALA A 1 151 ? 13.418 7.206 -14.373 1.00 95.19 151 ALA A CA 1
ATOM 1189 C C . ALA A 1 151 ? 12.477 6.428 -15.307 1.00 95.19 151 ALA A C 1
ATOM 1191 O O . ALA A 1 151 ? 12.915 5.674 -16.176 1.00 95.19 151 ALA A O 1
ATOM 1192 N N . ARG A 1 152 ? 11.161 6.623 -15.149 1.00 93.31 152 ARG A N 1
ATOM 1193 C CA . ARG A 1 152 ? 10.176 6.017 -16.041 1.00 93.31 152 ARG A CA 1
ATOM 1194 C C . ARG A 1 152 ? 10.240 6.597 -17.453 1.00 93.31 152 ARG A C 1
ATOM 1196 O O . ARG A 1 152 ? 10.168 5.833 -18.409 1.00 93.31 152 ARG A O 1
ATOM 1203 N N . GLN A 1 153 ? 10.373 7.916 -17.578 1.00 91.56 153 GLN A N 1
ATOM 1204 C CA . GLN A 1 153 ? 10.505 8.591 -18.871 1.00 91.56 153 GLN A CA 1
ATOM 1205 C C . GLN A 1 153 ? 11.762 8.142 -19.618 1.00 91.56 153 GLN A C 1
ATOM 1207 O O . GLN A 1 153 ? 11.669 7.847 -20.804 1.00 91.56 153 GLN A O 1
ATOM 1212 N N . GLU A 1 154 ? 12.889 8.018 -18.916 1.00 94.50 154 GLU A N 1
ATOM 1213 C CA . GLU A 1 154 ? 14.152 7.520 -19.474 1.00 94.50 154 GLU A CA 1
ATOM 1214 C C . GLU A 1 154 ? 14.008 6.086 -20.006 1.00 94.50 154 GLU A C 1
ATOM 1216 O O . GLU A 1 154 ? 14.356 5.803 -21.152 1.00 94.50 154 GLU A O 1
ATOM 1221 N N . TYR A 1 155 ? 13.392 5.185 -19.230 1.00 97.25 155 TYR A N 1
ATOM 1222 C CA . TYR A 1 155 ? 13.075 3.837 -19.713 1.00 97.25 155 TYR A CA 1
ATOM 1223 C C . TYR A 1 155 ? 12.156 3.857 -20.945 1.00 97.25 155 TYR A C 1
ATOM 1225 O O . TYR A 1 155 ? 12.378 3.132 -21.919 1.00 97.25 155 TYR A O 1
ATOM 1233 N N . ASP A 1 156 ? 11.099 4.672 -20.912 1.00 90.50 156 ASP A N 1
ATOM 1234 C CA . ASP A 1 156 ? 10.135 4.774 -22.008 1.00 90.50 156 ASP A CA 1
ATOM 1235 C C . ASP A 1 156 ? 10.770 5.398 -23.275 1.00 90.50 156 ASP A C 1
ATOM 1237 O O . ASP A 1 156 ? 10.290 5.152 -24.383 1.00 90.50 156 ASP A O 1
ATOM 1241 N N . GLU A 1 157 ? 11.826 6.207 -23.143 1.00 92.69 157 GLU A N 1
ATOM 1242 C CA . GLU A 1 157 ? 12.623 6.757 -24.245 1.00 92.69 157 GLU A CA 1
ATOM 1243 C C . GLU A 1 157 ? 13.553 5.708 -24.852 1.00 92.69 157 GLU A C 1
ATOM 1245 O O . GLU A 1 157 ? 13.405 5.399 -26.035 1.00 92.69 157 GLU A O 1
ATOM 1250 N N . ILE A 1 158 ? 14.391 5.065 -24.036 1.00 96.69 158 ILE A N 1
ATOM 1251 C CA . ILE A 1 158 ? 15.298 3.997 -24.484 1.00 96.69 158 ILE A CA 1
ATOM 1252 C C . ILE A 1 158 ? 14.508 2.865 -25.150 1.00 96.69 158 ILE A C 1
ATOM 1254 O O . ILE A 1 158 ? 14.817 2.438 -26.261 1.00 96.69 158 ILE A O 1
ATOM 1258 N N . SER A 1 159 ? 13.421 2.400 -24.528 1.00 92.19 159 SER A N 1
ATOM 1259 C CA . SER A 1 159 ? 12.591 1.335 -25.110 1.00 92.19 159 SER A CA 1
ATOM 1260 C C . SER A 1 159 ? 11.959 1.726 -26.452 1.00 92.19 159 SER A C 1
ATOM 1262 O O . SER A 1 159 ? 11.728 0.858 -27.296 1.00 92.19 159 SER A O 1
ATOM 1264 N N . ARG A 1 160 ? 11.694 3.017 -26.687 1.00 93.19 160 ARG A N 1
ATOM 1265 C CA . ARG A 1 160 ? 11.176 3.527 -27.963 1.00 93.19 160 ARG A CA 1
ATOM 1266 C C . ARG A 1 160 ? 12.262 3.583 -29.029 1.00 93.19 160 ARG A C 1
ATOM 1268 O O . ARG A 1 160 ? 12.007 3.131 -30.142 1.00 93.19 160 ARG A O 1
ATOM 1275 N N . GLU A 1 161 ? 13.442 4.097 -28.693 1.00 93.62 161 GLU A N 1
ATOM 1276 C CA . GLU A 1 161 ? 14.598 4.160 -29.599 1.00 93.62 161 GLU A CA 1
ATOM 1277 C C . GLU A 1 161 ? 15.039 2.767 -30.058 1.00 93.62 161 GLU A C 1
ATOM 1279 O O . GLU A 1 161 ? 15.349 2.558 -31.229 1.00 93.62 161 GLU A O 1
ATOM 1284 N N . LEU A 1 162 ? 14.973 1.791 -29.151 1.00 94.31 162 LEU A N 1
ATOM 1285 C CA . LEU A 1 162 ? 15.302 0.392 -29.414 1.00 94.31 162 LEU A CA 1
ATOM 1286 C C . LEU A 1 162 ? 14.165 -0.404 -30.082 1.00 94.31 162 LEU A C 1
ATOM 1288 O O . LEU A 1 162 ? 14.334 -1.585 -30.375 1.00 94.31 162 LEU A O 1
ATOM 1292 N N . GLY A 1 163 ? 12.992 0.199 -30.309 1.00 91.62 163 GLY A N 1
ATOM 1293 C CA . GLY A 1 163 ? 11.854 -0.472 -30.948 1.00 91.62 163 GLY A CA 1
ATOM 1294 C C . GLY A 1 163 ? 11.177 -1.557 -30.096 1.00 91.62 163 GLY A C 1
ATOM 1295 O O . GLY A 1 163 ? 10.463 -2.399 -30.636 1.00 91.62 163 GLY A O 1
ATOM 1296 N N . VAL A 1 164 ? 11.358 -1.528 -28.771 1.00 91.12 164 VAL A N 1
ATOM 1297 C CA . VAL A 1 164 ? 10.879 -2.534 -27.799 1.00 91.12 164 VAL A CA 1
ATOM 1298 C C . VAL A 1 164 ? 9.939 -1.948 -26.737 1.00 91.12 164 VAL A C 1
ATOM 1300 O O . VAL A 1 164 ? 9.870 -2.413 -25.600 1.00 91.12 164 VAL A O 1
ATOM 1303 N N . SER A 1 165 ? 9.162 -0.927 -27.104 1.00 87.88 165 SER A N 1
ATOM 1304 C CA . SER A 1 165 ? 8.132 -0.312 -26.239 1.00 87.88 165 SER A CA 1
ATOM 1305 C C . SER A 1 165 ? 7.051 -1.297 -25.740 1.00 87.88 165 SER A C 1
ATOM 1307 O O . SER A 1 165 ? 6.261 -0.998 -24.833 1.00 87.88 165 SER A O 1
ATOM 1309 N N . ASP A 1 166 ? 7.000 -2.500 -26.321 1.00 85.25 166 ASP A N 1
ATOM 1310 C CA . ASP A 1 166 ? 6.161 -3.608 -25.883 1.00 85.25 166 ASP A CA 1
ATOM 1311 C C . ASP A 1 166 ? 6.719 -4.368 -24.659 1.00 85.25 166 ASP A C 1
ATOM 1313 O O . ASP A 1 166 ? 6.053 -5.269 -24.143 1.00 85.25 166 ASP A O 1
ATOM 1317 N N . ILE A 1 167 ? 7.883 -3.984 -24.142 1.00 84.50 167 ILE A N 1
ATOM 1318 C CA . ILE A 1 167 ? 8.519 -4.592 -22.972 1.00 84.50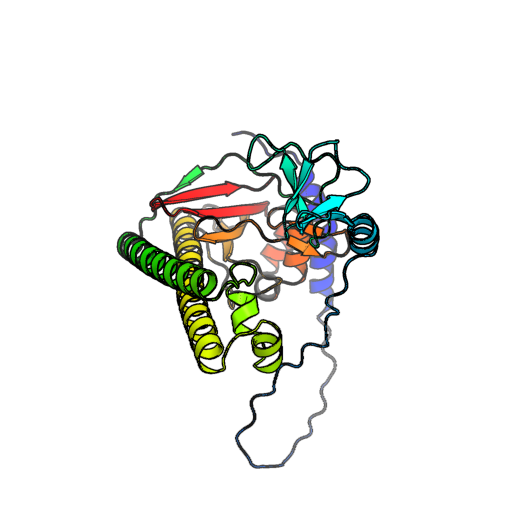 167 ILE A CA 1
ATOM 1319 C C . ILE A 1 167 ? 8.309 -3.671 -21.769 1.00 84.50 167 ILE A C 1
ATOM 1321 O O . ILE A 1 167 ? 8.412 -2.453 -21.875 1.00 84.50 167 ILE A O 1
ATOM 1325 N N . SER A 1 168 ? 7.920 -4.237 -20.625 1.00 90.69 168 SER A N 1
ATOM 1326 C CA . SER A 1 168 ? 7.784 -3.469 -19.384 1.00 90.69 168 SER A CA 1
ATOM 1327 C C . SER A 1 168 ? 9.117 -3.422 -18.625 1.00 90.69 168 SER A C 1
ATOM 1329 O O . SER A 1 168 ? 9.914 -4.352 -18.769 1.00 90.69 168 SER A O 1
ATOM 1331 N N . PRO A 1 169 ? 9.348 -2.445 -17.723 1.00 88.19 169 PRO A N 1
ATOM 1332 C CA . PRO A 1 169 ? 10.550 -2.452 -16.884 1.00 88.19 169 PRO 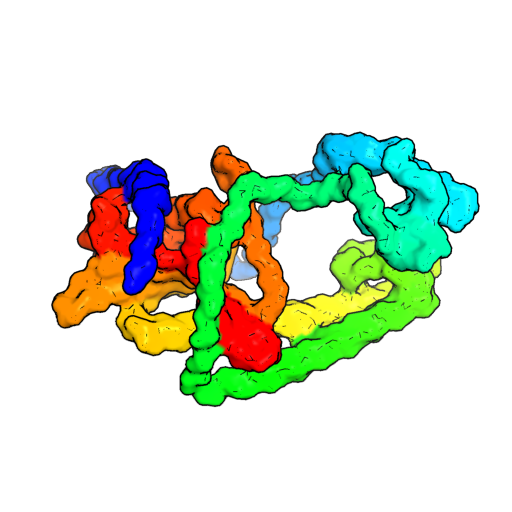A CA 1
ATOM 1333 C C . PRO A 1 169 ? 10.715 -3.755 -16.088 1.00 88.19 169 PRO A C 1
ATOM 1335 O O . PRO A 1 169 ? 11.815 -4.263 -15.904 1.00 88.19 169 PRO A O 1
ATOM 1338 N N . SER A 1 170 ? 9.604 -4.340 -15.630 1.00 87.88 170 SER A N 1
ATOM 1339 C CA . SER A 1 170 ? 9.610 -5.615 -14.903 1.00 87.88 170 SER A CA 1
ATOM 1340 C C . SER A 1 170 ? 10.107 -6.775 -15.763 1.00 87.88 170 SER A C 1
ATOM 1342 O O . SER A 1 170 ? 10.846 -7.622 -15.262 1.00 87.88 170 SER A O 1
ATOM 1344 N N . ASP A 1 171 ? 9.712 -6.803 -17.035 1.00 90.56 171 ASP A N 1
ATOM 1345 C CA . ASP A 1 171 ? 10.116 -7.850 -17.971 1.00 90.56 171 ASP A CA 1
ATOM 1346 C C . ASP A 1 171 ? 11.549 -7.624 -18.448 1.00 90.56 171 ASP A C 1
ATOM 1348 O O . ASP A 1 171 ? 12.332 -8.565 -18.459 1.00 90.56 171 ASP A O 1
ATOM 1352 N N . ALA A 1 172 ? 11.938 -6.374 -18.719 1.00 92.69 172 ALA A N 1
ATOM 1353 C CA . ALA A 1 172 ? 13.312 -6.013 -19.064 1.00 92.69 172 ALA A CA 1
ATOM 1354 C C . ALA A 1 172 ? 14.321 -6.441 -17.982 1.00 92.69 172 ALA A C 1
ATOM 1356 O O . ALA A 1 172 ? 15.357 -7.012 -18.306 1.00 92.69 172 ALA A O 1
ATOM 1357 N N . ARG A 1 173 ? 13.989 -6.278 -16.692 1.00 93.56 173 ARG A N 1
ATOM 1358 C CA . ARG A 1 173 ? 14.827 -6.754 -15.569 1.00 93.56 173 ARG A CA 1
ATOM 1359 C C . ARG A 1 173 ? 14.992 -8.278 -15.512 1.00 93.56 173 ARG A C 1
ATOM 1361 O O . ARG A 1 173 ? 15.945 -8.764 -14.908 1.00 93.56 173 ARG A O 1
ATOM 1368 N N . LYS A 1 174 ? 14.039 -9.033 -16.063 1.00 93.00 174 LYS A N 1
ATOM 1369 C CA . LYS A 1 174 ? 14.030 -10.508 -16.052 1.00 93.00 174 LYS A CA 1
ATOM 1370 C C . LYS A 1 174 ? 14.516 -11.115 -17.363 1.00 93.00 174 LYS A C 1
ATOM 1372 O O . LYS A 1 174 ? 14.761 -12.315 -17.401 1.00 93.00 174 LYS A O 1
ATOM 1377 N N . MET A 1 175 ? 14.621 -10.300 -18.405 1.00 92.06 175 MET A N 1
ATOM 1378 C CA . MET A 1 175 ? 14.998 -10.726 -19.739 1.00 92.06 175 MET A CA 1
ATOM 1379 C C . MET A 1 175 ? 16.432 -11.244 -19.753 1.00 92.06 175 MET A C 1
ATOM 1381 O O . MET A 1 175 ? 17.343 -10.635 -19.184 1.00 92.06 175 MET A O 1
ATOM 1385 N N . THR A 1 176 ? 16.625 -12.357 -20.441 1.00 94.75 176 THR A N 1
ATOM 1386 C CA . THR A 1 176 ? 17.935 -12.950 -20.712 1.00 94.75 176 THR A CA 1
ATOM 1387 C C . THR A 1 176 ? 18.615 -12.282 -21.917 1.00 94.75 176 THR A C 1
ATOM 1389 O O . THR A 1 176 ? 17.927 -11.754 -22.796 1.00 94.75 176 THR A O 1
ATOM 1392 N N . PRO A 1 177 ? 19.956 -12.313 -22.011 1.00 95.00 177 PRO A N 1
ATOM 1393 C CA . PRO A 1 177 ? 20.664 -11.844 -23.204 1.00 95.00 177 PRO A CA 1
ATOM 1394 C C . PRO A 1 177 ? 20.189 -12.531 -24.495 1.00 95.00 177 PRO A C 1
ATOM 1396 O O . PRO A 1 177 ? 20.077 -11.895 -25.540 1.00 95.00 177 PRO A O 1
ATOM 1399 N N . GLU A 1 178 ? 19.858 -13.822 -24.436 1.00 92.69 178 GLU A N 1
ATOM 1400 C CA . GLU A 1 178 ? 19.352 -14.585 -25.578 1.00 92.69 178 GLU A CA 1
ATOM 1401 C C . GLU A 1 178 ? 17.988 -14.068 -26.057 1.00 92.69 178 GLU A C 1
ATOM 1403 O O . GLU A 1 178 ? 17.786 -13.871 -27.259 1.00 92.69 178 GLU A O 1
ATOM 1408 N N . GLU A 1 179 ? 17.060 -13.794 -25.134 1.00 92.12 179 GLU A N 1
ATOM 1409 C CA . GLU A 1 179 ? 15.768 -13.176 -25.456 1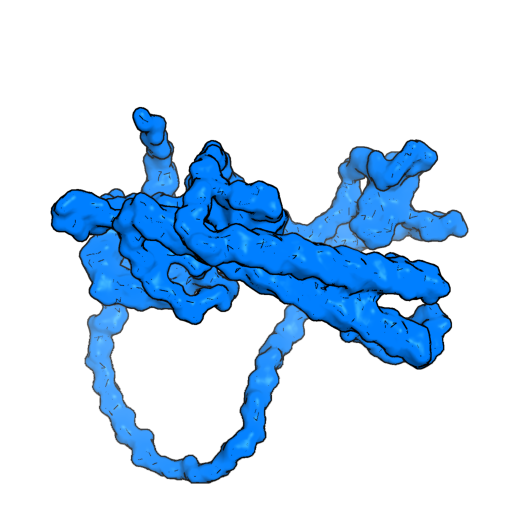.00 92.12 179 GLU A CA 1
ATOM 1410 C C . GLU A 1 179 ? 15.954 -11.781 -26.062 1.00 92.12 179 GLU A C 1
ATOM 1412 O O . GLU A 1 179 ? 15.282 -11.449 -27.040 1.00 92.12 179 GLU A O 1
ATOM 1417 N N . ALA A 1 180 ? 16.891 -10.988 -25.543 1.00 94.31 180 ALA A N 1
ATOM 1418 C CA . ALA A 1 180 ? 17.204 -9.667 -26.079 1.00 94.31 180 ALA A CA 1
ATOM 1419 C C . ALA A 1 180 ? 17.718 -9.741 -27.527 1.00 94.31 180 ALA A C 1
ATOM 1421 O O . ALA A 1 180 ? 17.196 -9.055 -28.409 1.00 94.31 180 ALA A O 1
ATOM 1422 N N . ARG A 1 181 ? 18.663 -10.648 -27.808 1.00 94.19 181 ARG A N 1
ATOM 1423 C CA . ARG A 1 181 ? 19.184 -10.885 -29.166 1.00 94.19 181 ARG A CA 1
ATOM 1424 C C . ARG A 1 181 ? 18.108 -11.391 -30.121 1.00 94.19 181 ARG A C 1
ATOM 1426 O O . ARG A 1 181 ? 18.074 -10.975 -31.276 1.00 94.19 181 ARG A O 1
ATOM 1433 N N . SER A 1 182 ? 17.186 -12.234 -29.647 1.00 92.00 182 SER A N 1
ATOM 1434 C CA . SER A 1 182 ? 16.037 -12.686 -30.451 1.00 92.00 182 SER A CA 1
ATOM 1435 C C . SER A 1 182 ? 15.115 -11.535 -30.876 1.00 92.00 182 SER A C 1
ATOM 1437 O O . SER A 1 182 ? 14.409 -11.639 -31.878 1.00 92.00 182 SER A O 1
ATOM 1439 N N . ARG A 1 183 ? 15.157 -10.419 -30.138 1.00 90.62 183 ARG A N 1
ATOM 1440 C CA . ARG A 1 183 ? 14.449 -9.170 -30.438 1.00 90.62 183 ARG A CA 1
ATOM 1441 C C . ARG A 1 183 ? 15.289 -8.165 -31.230 1.00 90.62 183 ARG A C 1
ATOM 1443 O O . ARG A 1 183 ? 14.833 -7.051 -31.452 1.00 90.62 183 ARG A O 1
ATOM 1450 N N . GLY A 1 184 ? 16.481 -8.556 -31.682 1.00 94.25 184 GLY A N 1
ATOM 1451 C CA . GLY A 1 184 ? 17.364 -7.714 -32.487 1.00 94.25 184 GLY A CA 1
ATOM 1452 C C . GLY A 1 184 ? 18.187 -6.706 -31.686 1.00 94.25 184 GLY A C 1
ATOM 1453 O O . GLY A 1 184 ? 18.786 -5.824 -32.295 1.00 94.25 184 GLY A O 1
ATOM 1454 N N . LEU A 1 185 ? 18.231 -6.828 -30.355 1.00 96.31 185 LEU A N 1
ATOM 1455 C CA . LEU A 1 185 ? 19.064 -5.974 -29.513 1.00 96.31 185 LEU A CA 1
ATOM 1456 C C . LEU A 1 185 ? 20.519 -6.453 -29.529 1.00 96.31 185 LEU A C 1
ATOM 1458 O O . LEU A 1 185 ? 20.789 -7.657 -29.450 1.00 96.31 185 LEU A O 1
ATOM 1462 N N . THR A 1 186 ? 21.457 -5.509 -29.593 1.00 97.44 186 THR A N 1
ATOM 1463 C CA . THR A 1 186 ? 22.866 -5.775 -29.280 1.00 97.44 186 THR A CA 1
ATOM 1464 C C . THR A 1 186 ? 23.052 -5.972 -27.776 1.00 97.44 186 THR A C 1
ATOM 1466 O O . THR A 1 186 ? 22.181 -5.625 -26.975 1.00 97.44 186 THR A O 1
ATOM 1469 N N . ASP A 1 187 ? 24.205 -6.514 -27.377 1.00 95.75 187 ASP A N 1
ATOM 1470 C CA . ASP A 1 187 ? 24.526 -6.676 -25.957 1.00 95.75 187 ASP A CA 1
ATOM 1471 C C . ASP A 1 187 ? 24.526 -5.316 -25.229 1.00 95.75 187 ASP A C 1
ATOM 1473 O O . ASP A 1 187 ? 23.965 -5.224 -24.142 1.00 95.75 187 ASP A O 1
ATOM 1477 N N . ASP A 1 188 ? 25.045 -4.252 -25.853 1.00 97.50 188 ASP A N 1
ATOM 1478 C CA . ASP A 1 188 ? 25.039 -2.894 -25.284 1.00 97.50 188 ASP A CA 1
ATOM 1479 C C . ASP A 1 188 ? 23.611 -2.347 -25.126 1.00 97.50 188 ASP A C 1
ATOM 1481 O O . ASP A 1 188 ? 23.227 -1.916 -24.043 1.00 97.50 188 ASP A O 1
ATOM 1485 N N . GLN A 1 189 ? 22.773 -2.465 -26.164 1.00 97.81 189 GLN A N 1
ATOM 1486 C CA . GLN A 1 189 ? 21.370 -2.030 -26.114 1.00 97.81 189 GLN A CA 1
ATOM 1487 C C . GLN A 1 189 ? 20.565 -2.784 -25.049 1.00 97.81 189 GLN A C 1
ATOM 1489 O O . GLN A 1 189 ? 19.685 -2.220 -24.397 1.00 97.81 189 GLN A O 1
ATOM 1494 N N . TYR A 1 190 ? 20.860 -4.073 -24.864 1.00 97.38 190 TYR A N 1
ATOM 1495 C CA . TYR A 1 190 ? 20.289 -4.867 -23.784 1.00 97.38 190 TYR A CA 1
ATOM 1496 C C . TYR A 1 190 ? 20.716 -4.342 -22.407 1.00 97.38 190 TYR A C 1
ATOM 1498 O O . TYR A 1 190 ? 19.862 -4.220 -21.525 1.00 97.38 190 TYR A O 1
ATOM 1506 N N . GLN A 1 191 ? 21.999 -4.012 -22.217 1.00 97.62 191 GLN A N 1
ATOM 1507 C CA . GLN A 1 191 ? 22.478 -3.448 -20.952 1.00 97.62 191 GLN A CA 1
ATOM 1508 C C . GLN A 1 191 ? 21.863 -2.076 -20.668 1.00 97.62 191 GLN A C 1
ATOM 1510 O O . GLN A 1 191 ? 21.426 -1.852 -19.542 1.00 97.62 191 GLN A O 1
ATOM 1515 N N . ASP A 1 192 ? 21.740 -1.205 -21.670 1.00 97.38 192 ASP A N 1
ATOM 1516 C CA . ASP A 1 192 ? 21.113 0.113 -21.516 1.00 97.38 192 ASP A CA 1
ATOM 1517 C C . ASP A 1 192 ? 19.639 -0.016 -21.107 1.00 97.38 192 ASP A C 1
ATOM 1519 O O . ASP A 1 192 ? 19.197 0.565 -20.110 1.00 97.38 192 ASP A O 1
ATOM 1523 N N . LEU A 1 193 ? 18.875 -0.862 -21.812 1.00 97.62 193 LEU A N 1
ATOM 1524 C CA . LEU A 1 193 ? 17.472 -1.131 -21.489 1.00 97.62 193 LEU A CA 1
ATOM 1525 C C . LEU A 1 193 ? 17.316 -1.711 -20.077 1.00 97.62 193 LEU A C 1
ATOM 1527 O O . LEU A 1 193 ? 16.411 -1.321 -19.331 1.00 97.62 193 LEU A O 1
ATOM 1531 N N . ARG A 1 194 ? 18.182 -2.659 -19.706 1.00 97.38 194 ARG A N 1
ATOM 1532 C CA . ARG A 1 194 ? 18.169 -3.292 -18.387 1.00 97.38 194 ARG A CA 1
ATOM 1533 C C . ARG A 1 194 ? 18.554 -2.303 -17.288 1.00 97.38 194 ARG A C 1
ATOM 1535 O O . ARG A 1 194 ? 17.870 -2.266 -16.268 1.00 97.38 194 ARG A O 1
ATOM 1542 N N . GLY A 1 195 ? 19.578 -1.480 -17.496 1.00 98.00 195 GLY A N 1
ATOM 1543 C CA . GLY A 1 195 ? 20.026 -0.456 -16.550 1.00 98.00 195 GLY A CA 1
ATOM 1544 C C . GLY A 1 195 ? 18.957 0.606 -16.287 1.00 98.00 195 GLY A C 1
ATOM 1545 O O . GLY A 1 195 ? 18.671 0.934 -15.130 1.00 98.00 195 GLY A O 1
ATOM 1546 N N . ALA A 1 196 ? 18.274 1.067 -17.339 1.00 97.81 196 ALA A N 1
ATOM 1547 C CA . ALA A 1 196 ? 17.125 1.960 -17.205 1.00 97.81 196 ALA A CA 1
ATOM 1548 C C . ALA A 1 196 ? 15.974 1.289 -16.435 1.00 97.81 196 ALA A C 1
ATOM 1550 O O . ALA A 1 196 ? 15.373 1.884 -15.537 1.00 97.81 196 ALA A O 1
ATOM 1551 N N . ALA A 1 197 ? 15.703 0.010 -16.717 1.00 97.56 197 ALA A N 1
ATOM 1552 C CA . ALA A 1 197 ? 14.683 -0.754 -16.007 1.00 97.56 197 ALA A CA 1
ATOM 1553 C C . ALA A 1 197 ? 15.027 -0.976 -14.523 1.00 97.56 197 ALA A C 1
ATOM 1555 O O . ALA A 1 197 ? 14.138 -0.955 -13.669 1.00 97.56 197 ALA A O 1
ATOM 1556 N N . GLU A 1 198 ? 16.295 -1.203 -14.183 1.00 97.94 198 GLU A N 1
ATOM 1557 C CA . GLU A 1 198 ? 16.769 -1.326 -12.800 1.00 97.94 198 GLU A CA 1
ATOM 1558 C C . GLU A 1 198 ? 16.639 0.006 -12.045 1.00 97.94 198 GLU A C 1
ATOM 1560 O O . GLU A 1 198 ? 16.134 0.021 -10.917 1.00 97.94 198 GLU A O 1
ATOM 1565 N N . THR A 1 199 ? 16.983 1.121 -12.694 1.00 98.00 199 THR A N 1
ATOM 1566 C CA . THR A 1 199 ? 16.826 2.480 -12.151 1.00 98.00 199 THR A CA 1
ATOM 1567 C C . THR A 1 199 ? 15.361 2.815 -11.868 1.00 98.00 199 THR A C 1
ATOM 1569 O O . THR A 1 199 ? 15.028 3.217 -10.748 1.00 98.00 199 THR A O 1
ATOM 1572 N N . GLU A 1 200 ? 14.461 2.564 -12.825 1.00 97.44 200 GLU A N 1
ATOM 1573 C CA . GLU A 1 200 ? 13.009 2.712 -12.635 1.00 97.44 200 GLU A CA 1
ATOM 1574 C C . GLU A 1 200 ? 12.507 1.851 -11.473 1.00 97.44 200 GLU A C 1
ATOM 1576 O O . GLU A 1 200 ? 11.772 2.326 -10.605 1.00 97.44 200 GLU A O 1
ATOM 1581 N N . GLY A 1 201 ? 12.962 0.598 -11.401 1.00 94.25 201 GLY A N 1
ATOM 1582 C CA . GLY A 1 201 ? 12.560 -0.332 -10.351 1.00 94.25 201 GLY A CA 1
ATOM 1583 C C . GLY A 1 201 ? 12.965 0.144 -8.965 1.00 94.25 201 GLY A C 1
ATOM 1584 O O . GLY A 1 201 ? 12.161 0.091 -8.031 1.00 94.25 201 GLY A O 1
ATOM 1585 N N . ALA A 1 202 ? 14.193 0.643 -8.830 1.00 97.31 202 ALA A N 1
ATOM 1586 C CA . ALA A 1 202 ? 14.694 1.195 -7.582 1.00 97.31 202 ALA A CA 1
ATOM 1587 C C . ALA A 1 202 ? 13.922 2.458 -7.166 1.00 97.31 202 ALA A C 1
ATOM 1589 O O . ALA A 1 202 ? 13.544 2.583 -5.998 1.00 97.31 202 ALA A O 1
ATOM 1590 N N . ALA A 1 203 ? 13.651 3.373 -8.100 1.00 95.25 203 ALA A N 1
ATOM 1591 C CA . ALA A 1 203 ? 12.892 4.593 -7.827 1.00 95.25 203 ALA A CA 1
ATOM 1592 C C . ALA A 1 203 ? 11.443 4.284 -7.409 1.00 95.25 203 ALA A C 1
ATOM 1594 O O . ALA A 1 203 ? 10.980 4.759 -6.368 1.00 95.25 203 ALA A O 1
ATOM 1595 N N . SER A 1 204 ? 10.768 3.404 -8.151 1.00 93.12 204 SER A N 1
ATOM 1596 C CA . SER A 1 204 ? 9.414 2.924 -7.859 1.00 93.12 204 SER A CA 1
ATOM 1597 C C . SER A 1 204 ? 9.331 2.242 -6.490 1.00 93.12 204 SER A C 1
ATOM 1599 O O . SER A 1 204 ? 8.432 2.516 -5.691 1.00 93.12 204 SER A O 1
ATOM 1601 N N . GLN A 1 205 ? 10.317 1.402 -6.157 1.00 94.12 205 GLN A N 1
ATOM 1602 C CA . GLN A 1 205 ? 10.396 0.736 -4.859 1.00 94.12 205 GLN A CA 1
ATOM 1603 C C . GLN A 1 205 ? 10.557 1.727 -3.697 1.00 94.12 205 GLN A C 1
ATOM 1605 O O . GLN A 1 205 ? 9.888 1.573 -2.674 1.00 94.12 205 GLN A O 1
ATOM 1610 N N . ARG A 1 206 ? 11.416 2.747 -3.844 1.00 96.38 206 ARG A N 1
ATOM 1611 C CA . ARG A 1 206 ? 11.612 3.789 -2.820 1.00 96.38 206 ARG A CA 1
ATOM 1612 C C . ARG A 1 206 ? 10.345 4.611 -2.607 1.00 96.38 206 ARG A C 1
ATOM 1614 O O . ARG A 1 206 ? 9.943 4.804 -1.463 1.00 96.38 206 ARG A O 1
ATOM 1621 N N . LEU A 1 207 ? 9.701 5.048 -3.692 1.00 92.81 207 LEU A N 1
ATOM 1622 C CA . LEU A 1 207 ? 8.437 5.783 -3.630 1.00 92.81 207 LEU A CA 1
ATOM 1623 C C . LEU A 1 207 ? 7.343 4.962 -2.938 1.00 92.81 207 LEU A C 1
ATOM 1625 O O . LEU A 1 207 ? 6.617 5.494 -2.095 1.00 92.81 207 LEU A O 1
ATOM 1629 N N . ARG A 1 208 ? 7.229 3.672 -3.280 1.00 90.94 208 ARG A N 1
ATOM 1630 C CA . ARG A 1 208 ? 6.237 2.776 -2.681 1.00 90.94 208 ARG A CA 1
ATOM 1631 C C . ARG A 1 208 ? 6.471 2.605 -1.185 1.00 90.94 208 ARG A C 1
ATOM 1633 O O . ARG A 1 208 ? 5.549 2.852 -0.419 1.00 90.94 208 ARG A O 1
ATOM 1640 N N . ASN A 1 209 ? 7.695 2.264 -0.779 1.00 92.62 209 ASN A N 1
ATOM 1641 C CA . ASN A 1 209 ? 8.041 2.087 0.634 1.00 92.62 209 ASN A CA 1
ATOM 1642 C C . ASN A 1 209 ? 7.757 3.353 1.446 1.00 92.62 209 ASN A C 1
ATOM 1644 O O . ASN A 1 209 ? 7.099 3.284 2.476 1.00 92.62 209 ASN A O 1
ATOM 1648 N N . HIS A 1 210 ? 8.188 4.513 0.944 1.00 94.00 210 HIS A N 1
ATOM 1649 C CA . HIS A 1 210 ? 7.964 5.786 1.630 1.00 94.00 210 HIS A CA 1
ATOM 1650 C C . HIS A 1 210 ? 6.474 6.147 1.698 1.00 94.00 210 HIS A C 1
ATOM 1652 O O . HIS A 1 210 ? 6.004 6.662 2.706 1.00 94.00 210 HIS A O 1
ATOM 1658 N N . SER A 1 211 ? 5.701 5.836 0.652 1.00 92.56 211 SER A N 1
ATOM 1659 C CA . SER A 1 211 ? 4.244 6.006 0.693 1.00 92.56 211 SER A CA 1
ATOM 1660 C C . SER A 1 211 ? 3.617 5.102 1.757 1.00 92.56 211 SER A C 1
ATOM 1662 O O . SER A 1 211 ? 2.816 5.579 2.556 1.00 92.56 211 SER A O 1
ATOM 1664 N N . GLU A 1 212 ? 3.982 3.818 1.803 1.00 91.06 212 GLU A N 1
ATOM 1665 C CA . GLU A 1 212 ? 3.516 2.894 2.845 1.00 91.06 212 GLU A CA 1
ATOM 1666 C C . GLU A 1 212 ? 3.840 3.431 4.251 1.00 91.06 212 GLU A C 1
ATOM 1668 O O . GLU A 1 212 ? 2.944 3.489 5.090 1.00 91.06 212 GLU A O 1
ATOM 1673 N N . ASP A 1 213 ? 5.068 3.909 4.487 1.00 92.69 213 ASP A N 1
ATOM 1674 C CA . ASP A 1 213 ? 5.485 4.506 5.767 1.00 92.69 213 ASP A CA 1
ATOM 1675 C C . ASP A 1 213 ? 4.588 5.683 6.178 1.00 92.69 213 ASP A C 1
ATOM 1677 O O . ASP A 1 213 ? 4.162 5.767 7.331 1.00 92.69 213 ASP A O 1
ATOM 1681 N N . MET A 1 214 ? 4.226 6.555 5.231 1.00 93.06 214 MET A N 1
ATOM 1682 C CA . MET A 1 214 ? 3.282 7.648 5.487 1.00 93.06 214 MET A CA 1
ATOM 1683 C C . MET A 1 214 ? 1.881 7.146 5.861 1.00 93.06 214 MET A C 1
ATOM 1685 O O . MET A 1 214 ? 1.228 7.744 6.716 1.00 93.06 214 MET A O 1
ATOM 1689 N N . GLY A 1 215 ? 1.410 6.055 5.251 1.00 93.56 215 GLY A N 1
ATOM 1690 C CA . GLY A 1 215 ? 0.143 5.419 5.624 1.00 93.56 215 GLY A CA 1
ATOM 1691 C C . GLY A 1 215 ? 0.145 4.942 7.079 1.00 93.56 215 GLY A C 1
ATOM 1692 O O . GLY A 1 215 ? -0.812 5.193 7.817 1.00 93.56 215 GLY A O 1
ATOM 1693 N N . HIS A 1 216 ? 1.238 4.312 7.518 1.00 93.19 216 HIS A N 1
ATOM 1694 C CA . HIS A 1 216 ? 1.415 3.890 8.912 1.00 93.19 216 HIS A CA 1
ATOM 1695 C C . HIS A 1 216 ? 1.472 5.085 9.865 1.00 93.19 216 HIS A C 1
ATOM 1697 O O . HIS A 1 216 ? 0.735 5.114 10.847 1.00 93.19 216 HIS A O 1
ATOM 1703 N N . GLN A 1 217 ? 2.269 6.109 9.547 1.00 93.69 217 GLN A N 1
ATOM 1704 C CA . GLN A 1 217 ? 2.356 7.325 10.358 1.00 93.69 217 GLN A CA 1
ATOM 1705 C C . GLN A 1 217 ? 0.985 7.993 10.539 1.00 93.69 217 GLN A C 1
ATOM 1707 O O . GLN A 1 217 ? 0.608 8.355 11.654 1.00 93.69 217 GLN A O 1
ATOM 1712 N N . ALA A 1 218 ? 0.220 8.130 9.453 1.00 94.75 218 ALA A N 1
ATOM 1713 C CA . ALA A 1 218 ? -1.127 8.684 9.505 1.00 94.75 218 ALA A CA 1
ATOM 1714 C C . ALA A 1 218 ? -2.042 7.852 10.415 1.00 94.75 218 ALA A C 1
ATOM 1716 O O . ALA A 1 218 ? -2.786 8.406 11.220 1.00 94.75 218 ALA A O 1
ATOM 1717 N N . THR A 1 219 ? -1.951 6.525 10.328 1.00 95.31 219 THR A N 1
ATOM 1718 C CA . THR A 1 219 ? -2.733 5.601 11.160 1.00 95.31 219 THR A CA 1
ATOM 1719 C C . THR A 1 219 ? -2.364 5.715 12.640 1.00 95.31 219 THR A C 1
ATOM 1721 O O . THR A 1 219 ? -3.246 5.794 13.491 1.00 95.31 219 THR A O 1
ATOM 1724 N N . GLN A 1 220 ? -1.074 5.803 12.959 1.00 94.69 220 GLN A N 1
ATOM 1725 C CA . GLN A 1 220 ? -0.595 5.989 14.330 1.00 94.69 220 GLN A CA 1
ATOM 1726 C C . GLN A 1 220 ? -1.049 7.335 14.915 1.00 94.69 220 GLN A C 1
ATOM 1728 O O . GLN A 1 220 ? -1.449 7.400 16.079 1.00 94.69 220 GLN A O 1
ATOM 1733 N N . ASP A 1 221 ? -1.066 8.406 14.114 1.00 95.31 221 ASP A N 1
ATOM 1734 C CA . ASP A 1 221 ? -1.622 9.694 14.543 1.00 95.31 221 ASP A CA 1
ATOM 1735 C C . ASP A 1 221 ? -3.139 9.609 14.790 1.00 95.31 221 ASP A C 1
ATOM 1737 O O . ASP A 1 221 ? -3.615 10.156 15.784 1.00 95.31 221 ASP A O 1
ATOM 1741 N N . VAL A 1 222 ? -3.889 8.871 13.958 1.00 95.75 222 VAL A N 1
ATOM 1742 C CA . VAL A 1 222 ? -5.320 8.593 14.187 1.00 95.75 222 VAL A CA 1
ATOM 1743 C C . VAL A 1 222 ? -5.537 7.883 15.524 1.00 95.75 222 VAL A C 1
ATOM 1745 O O . VAL A 1 222 ? -6.341 8.358 16.327 1.00 95.75 222 VAL A O 1
ATOM 1748 N N . MET A 1 223 ? -4.798 6.803 15.802 1.00 96.12 223 MET A N 1
ATOM 1749 C CA . MET A 1 223 ? -4.892 6.081 17.081 1.00 96.12 223 MET A CA 1
ATOM 1750 C C . MET A 1 223 ? -4.598 6.998 18.266 1.00 96.12 223 MET A C 1
ATOM 1752 O O . MET A 1 223 ? -5.375 7.057 19.220 1.00 96.12 223 MET A O 1
ATOM 1756 N N . ARG A 1 224 ? -3.509 7.773 18.178 1.00 95.56 224 ARG A N 1
ATOM 1757 C CA . ARG A 1 224 ? -3.110 8.729 19.216 1.00 95.56 224 ARG A CA 1
ATOM 1758 C C . ARG A 1 224 ? -4.201 9.765 19.473 1.00 95.56 224 ARG A C 1
ATOM 1760 O O . ARG A 1 224 ? -4.531 10.020 20.628 1.00 95.56 224 ARG A O 1
ATOM 1767 N N . ARG A 1 225 ? -4.786 10.347 18.421 1.00 94.75 225 ARG A N 1
ATOM 1768 C CA . ARG A 1 225 ? -5.877 11.329 18.556 1.00 94.75 225 ARG A CA 1
ATOM 1769 C C . ARG A 1 225 ? -7.142 10.737 19.157 1.00 94.75 225 ARG A C 1
ATOM 1771 O O . ARG A 1 225 ? -7.860 11.443 19.858 1.00 94.75 225 ARG A O 1
ATOM 1778 N N . ARG A 1 226 ? -7.417 9.464 18.880 1.00 95.00 226 ARG A N 1
ATOM 1779 C CA . ARG A 1 226 ? -8.563 8.738 19.436 1.00 95.00 226 ARG A CA 1
ATOM 1780 C C . ARG A 1 226 ? -8.309 8.197 20.847 1.00 95.00 226 ARG A C 1
ATOM 1782 O O . ARG A 1 226 ? -9.234 7.658 21.446 1.00 95.00 226 ARG A O 1
ATOM 1789 N N . GLY A 1 227 ? -7.100 8.363 21.391 1.00 96.19 227 GLY A N 1
ATOM 1790 C CA . GLY A 1 227 ? -6.732 7.828 22.704 1.00 96.19 227 GLY A CA 1
ATOM 1791 C C . GLY A 1 227 ? -6.749 6.299 22.743 1.00 96.19 227 GLY A C 1
ATOM 1792 O O . GLY A 1 227 ? -7.050 5.713 23.779 1.00 96.19 227 GLY A O 1
ATOM 1793 N N . GLU A 1 228 ? -6.491 5.656 21.605 1.00 97.31 228 GLU A N 1
ATOM 1794 C CA . GLU A 1 228 ? -6.487 4.202 21.481 1.00 97.31 228 GLU A CA 1
ATOM 1795 C C . GLU A 1 228 ? -5.151 3.614 21.947 1.00 97.31 228 GLU A C 1
ATOM 1797 O O . GLU A 1 228 ? -4.093 4.213 21.753 1.00 97.31 228 GLU A O 1
ATOM 1802 N N . GLU A 1 229 ? -5.200 2.422 22.539 1.00 97.06 229 GLU A N 1
ATOM 1803 C CA . GLU A 1 229 ? -4.030 1.654 22.966 1.00 97.06 229 GLU A CA 1
ATOM 1804 C C . GLU A 1 229 ? -3.537 0.784 21.796 1.00 97.06 229 GLU A C 1
ATOM 1806 O O . GLU A 1 229 ? -4.248 -0.148 21.412 1.00 97.06 229 GLU A O 1
ATOM 1811 N N . PRO A 1 230 ? -2.359 1.047 21.199 1.00 96.38 230 PRO A N 1
ATOM 1812 C CA . PRO A 1 230 ? -1.870 0.254 20.074 1.00 96.38 230 PRO A CA 1
ATOM 1813 C C . PRO A 1 230 ? -1.556 -1.186 20.491 1.00 96.38 230 PRO A C 1
ATOM 1815 O O . PRO A 1 230 ? -0.907 -1.420 21.511 1.00 96.38 230 PRO A O 1
ATOM 1818 N N . ILE A 1 231 ? -1.955 -2.152 19.665 1.00 95.19 231 ILE A N 1
ATOM 1819 C CA . ILE A 1 231 ? -1.507 -3.540 19.788 1.00 95.19 231 ILE A CA 1
ATOM 1820 C C . ILE A 1 231 ? -0.196 -3.659 19.000 1.00 95.19 231 ILE A C 1
ATOM 1822 O O . ILE A 1 231 ? -0.204 -3.413 17.793 1.00 95.19 231 ILE A O 1
ATOM 1826 N N . PRO A 1 232 ? 0.932 -4.033 19.634 1.00 87.56 232 PRO A N 1
ATOM 1827 C CA . PRO A 1 232 ? 2.204 -4.152 18.932 1.00 87.56 232 PRO A CA 1
ATOM 1828 C C . PRO A 1 232 ? 2.124 -5.140 17.763 1.00 87.56 232 PRO A C 1
ATOM 1830 O O . PRO A 1 232 ? 1.766 -6.300 17.956 1.00 87.56 232 PRO A O 1
ATOM 1833 N N . SER A 1 233 ? 2.511 -4.686 16.571 1.00 81.88 233 SER A N 1
ATOM 1834 C CA . SER A 1 233 ? 2.656 -5.517 15.372 1.00 81.88 233 SER A CA 1
ATOM 1835 C C . SER A 1 233 ? 4.134 -5.819 15.121 1.00 81.88 233 SER A C 1
ATOM 1837 O O . SER A 1 233 ? 4.988 -4.936 15.219 1.00 81.88 233 SER A O 1
ATOM 1839 N N . SER A 1 234 ? 4.459 -7.071 14.789 1.00 74.06 234 SER A N 1
ATOM 1840 C CA . SER A 1 234 ? 5.820 -7.496 14.432 1.00 74.06 234 SER A CA 1
ATOM 1841 C C . SER A 1 234 ? 6.196 -7.170 12.979 1.00 74.06 234 SER A C 1
ATOM 1843 O O . SER A 1 234 ? 7.300 -7.501 12.540 1.00 74.06 234 SER A O 1
ATOM 1845 N N . GLY A 1 235 ? 5.319 -6.477 12.244 1.00 64.12 235 GLY A N 1
ATOM 1846 C CA . GLY A 1 235 ? 5.639 -5.813 10.981 1.00 64.12 235 GLY A CA 1
ATOM 1847 C C . GLY A 1 235 ? 4.757 -6.214 9.797 1.00 64.12 235 GLY A C 1
ATOM 1848 O O . GLY A 1 235 ? 3.781 -6.954 9.915 1.00 64.12 235 GLY A O 1
ATOM 1849 N N . ARG A 1 236 ? 5.133 -5.713 8.612 1.00 71.12 236 ARG A N 1
ATOM 1850 C CA . ARG A 1 236 ? 4.386 -5.868 7.351 1.00 71.12 236 ARG A CA 1
ATOM 1851 C C . ARG A 1 236 ? 4.484 -7.290 6.806 1.00 71.12 236 ARG A C 1
ATOM 1853 O O . ARG A 1 236 ? 5.574 -7.855 6.706 1.00 71.12 236 ARG A O 1
ATOM 1860 N N . GLY A 1 237 ? 3.368 -7.864 6.366 1.00 63.75 237 GLY A N 1
ATOM 1861 C CA . GLY A 1 237 ? 3.401 -9.171 5.718 1.00 63.75 237 GLY A CA 1
ATOM 1862 C C . GLY A 1 237 ? 2.037 -9.714 5.322 1.00 63.75 237 GLY A C 1
ATOM 1863 O O . GLY A 1 237 ? 1.000 -9.308 5.834 1.00 63.75 237 GLY A O 1
ATOM 1864 N N . SER A 1 238 ? 2.040 -10.679 4.402 1.00 69.19 238 SER A N 1
ATOM 1865 C CA . SER A 1 238 ? 0.815 -11.361 3.987 1.00 69.19 238 SER A CA 1
ATOM 1866 C C . SER A 1 238 ? 0.162 -12.083 5.167 1.00 69.19 238 SER A C 1
ATOM 1868 O O . SER A 1 238 ? 0.814 -12.903 5.815 1.00 69.19 238 SER A O 1
ATOM 1870 N N . GLY A 1 239 ? -1.135 -11.855 5.377 1.00 77.38 239 GLY A N 1
ATOM 1871 C CA . GLY A 1 239 ? -1.902 -12.508 6.440 1.00 77.38 239 GLY A CA 1
ATOM 1872 C C . GLY A 1 239 ? -1.772 -11.856 7.812 1.00 77.38 239 GLY A C 1
ATOM 1873 O O . GLY A 1 239 ? -1.988 -12.540 8.806 1.00 77.38 239 GLY A O 1
ATOM 1874 N N . ARG A 1 240 ? -1.425 -10.569 7.839 1.00 88.50 240 ARG A N 1
ATOM 1875 C CA . ARG A 1 240 ? -1.416 -9.715 9.024 1.00 88.50 240 ARG A CA 1
ATOM 1876 C C . ARG A 1 240 ? -2.250 -8.469 8.762 1.00 88.50 240 ARG A C 1
ATOM 1878 O O . ARG A 1 240 ? -2.441 -8.105 7.598 1.00 88.50 240 ARG A O 1
ATOM 1885 N N . PHE A 1 241 ? -2.726 -7.842 9.824 1.00 91.56 241 PHE A N 1
ATOM 1886 C CA . PHE A 1 241 ? -3.227 -6.474 9.761 1.00 91.56 241 PHE A CA 1
ATOM 1887 C C . PHE A 1 241 ? -2.065 -5.481 9.732 1.00 91.56 241 PHE A C 1
ATOM 1889 O O . PHE A 1 241 ? -0.992 -5.767 10.265 1.00 91.56 241 PHE A O 1
ATOM 1896 N N . ASP A 1 242 ? -2.275 -4.322 9.100 1.00 92.00 242 ASP A N 1
ATOM 1897 C CA . ASP A 1 242 ? -1.241 -3.284 9.058 1.00 92.00 242 ASP A CA 1
ATOM 1898 C C . ASP A 1 242 ? -1.052 -2.678 10.455 1.00 92.00 242 ASP A C 1
ATOM 1900 O O . ASP A 1 242 ? 0.069 -2.639 10.958 1.00 92.00 242 ASP A O 1
ATOM 1904 N N . GLU A 1 243 ? -2.148 -2.256 11.095 1.00 94.50 243 GLU A N 1
ATOM 1905 C CA . GLU A 1 243 ? -2.142 -1.737 12.463 1.00 94.50 243 GLU A CA 1
ATOM 1906 C C . GLU A 1 243 ? -3.429 -2.108 13.220 1.00 94.50 243 GLU A C 1
ATOM 1908 O O . GLU A 1 243 ? -4.511 -2.240 12.635 1.00 94.50 243 GLU A O 1
ATOM 1913 N N . MET A 1 244 ? -3.326 -2.243 14.544 1.00 96.50 244 MET A N 1
ATOM 1914 C CA . MET A 1 244 ? -4.443 -2.595 15.424 1.00 96.50 244 MET A CA 1
ATOM 1915 C C . MET A 1 244 ? -4.379 -1.822 16.742 1.00 96.50 244 MET A C 1
ATOM 1917 O O . MET A 1 244 ? -3.297 -1.488 17.222 1.00 96.50 244 MET A O 1
ATOM 1921 N N . SER A 1 245 ? -5.529 -1.575 17.364 1.00 97.75 245 SER A N 1
ATOM 1922 C CA . SER A 1 245 ? -5.612 -0.903 18.662 1.00 97.75 245 SER A CA 1
ATOM 1923 C C . SER A 1 245 ? -6.834 -1.340 19.477 1.00 97.75 245 SER A C 1
ATOM 1925 O O . SER A 1 245 ? -7.776 -1.936 18.949 1.00 97.75 245 SER A O 1
ATOM 1927 N N . ILE A 1 246 ? -6.836 -1.013 20.770 1.00 98.12 246 ILE A N 1
ATOM 1928 C CA . ILE A 1 246 ? -7.979 -1.157 21.673 1.00 98.12 246 ILE A CA 1
ATOM 1929 C C . ILE A 1 246 ? -8.485 0.224 22.096 1.00 98.12 246 ILE A C 1
ATOM 1931 O O . ILE A 1 246 ? -7.720 1.068 22.562 1.00 98.12 246 ILE A O 1
ATOM 1935 N N . SER A 1 247 ? -9.795 0.439 21.992 1.00 97.94 247 SER A N 1
ATOM 1936 C CA . SER A 1 247 ? -10.475 1.555 22.660 1.00 97.94 247 SER A CA 1
ATOM 1937 C C . SER A 1 247 ? -10.945 1.130 24.047 1.00 97.94 247 SER A C 1
ATOM 1939 O O . SER A 1 247 ? -11.404 -0.000 24.235 1.00 97.94 247 SER A O 1
ATOM 1941 N N . ARG A 1 248 ? -10.879 2.052 25.012 1.00 96.75 248 ARG A N 1
ATOM 1942 C CA . ARG A 1 248 ? -11.362 1.848 26.383 1.00 96.75 248 ARG A CA 1
ATOM 1943 C C . ARG A 1 248 ? -12.368 2.924 26.782 1.00 96.75 248 ARG A C 1
ATOM 1945 O O . ARG A 1 248 ? -12.333 4.034 26.256 1.00 96.75 248 ARG A O 1
ATOM 1952 N N . ASP A 1 249 ? -13.282 2.584 27.684 1.00 95.31 249 ASP A N 1
ATOM 1953 C CA . ASP A 1 249 ? -14.160 3.564 28.327 1.00 95.31 249 ASP A CA 1
ATOM 1954 C C . ASP A 1 249 ? -13.418 4.370 29.413 1.00 95.31 249 ASP A C 1
ATOM 1956 O O . ASP A 1 249 ? -12.237 4.151 29.693 1.00 95.31 249 ASP A O 1
ATOM 1960 N N . ALA A 1 250 ? -14.117 5.314 30.050 1.00 94.12 250 ALA A N 1
ATOM 1961 C CA . ALA A 1 250 ? -13.550 6.154 31.108 1.00 94.12 250 ALA A CA 1
ATOM 1962 C C . ALA A 1 250 ? -13.134 5.367 32.367 1.00 94.12 250 ALA A C 1
ATOM 1964 O O . ALA A 1 250 ? -12.391 5.886 33.198 1.00 94.12 250 ALA A O 1
ATOM 1965 N N . GLN A 1 251 ? -13.619 4.134 32.523 1.00 94.25 251 GLN A N 1
ATOM 1966 C CA . GLN A 1 251 ? -13.278 3.222 33.611 1.00 94.25 251 GLN A CA 1
ATOM 1967 C C . GLN A 1 251 ? -12.122 2.281 33.231 1.00 94.25 251 GLN A C 1
ATOM 1969 O O . GLN A 1 251 ? -11.685 1.488 34.061 1.00 94.25 251 GLN A O 1
ATOM 1974 N N . GLY A 1 252 ? -11.606 2.375 32.002 1.00 93.44 252 GLY A N 1
ATOM 1975 C CA . GLY A 1 252 ? -10.524 1.539 31.491 1.00 93.44 252 GLY A CA 1
ATOM 1976 C C . GLY A 1 252 ? -10.981 0.193 30.923 1.00 93.44 252 GLY A C 1
ATOM 1977 O O . GLY A 1 252 ? -10.129 -0.616 30.542 1.00 93.44 252 GLY A O 1
ATOM 1978 N N . ASN A 1 253 ? -12.289 -0.067 30.819 1.00 95.06 253 ASN A N 1
ATOM 1979 C CA . ASN A 1 253 ? -12.781 -1.317 30.243 1.00 95.06 253 ASN A CA 1
ATOM 1980 C C . ASN A 1 253 ? -12.646 -1.287 28.715 1.00 95.06 253 ASN A C 1
ATOM 1982 O O . ASN A 1 253 ? -12.978 -0.272 28.099 1.00 95.06 253 ASN A O 1
ATOM 1986 N N . PRO A 1 254 ? -12.200 -2.384 28.080 1.00 96.31 254 PRO A N 1
ATOM 1987 C CA . PRO A 1 254 ? -12.097 -2.463 26.629 1.00 96.31 254 PRO A CA 1
ATOM 1988 C C . PRO A 1 254 ? -13.489 -2.440 25.983 1.00 96.31 254 PRO A C 1
ATOM 1990 O O . PRO A 1 254 ? -14.384 -3.186 26.381 1.00 96.31 254 PRO A O 1
ATOM 1993 N N . THR A 1 255 ? -13.669 -1.597 24.968 1.00 97.12 255 THR A N 1
ATOM 1994 C CA . THR A 1 255 ? -14.953 -1.406 24.269 1.00 97.12 255 THR A CA 1
ATOM 1995 C C . THR A 1 255 ? -14.903 -1.811 22.802 1.00 97.12 255 THR A C 1
ATOM 1997 O O . THR A 1 255 ? -15.897 -2.325 22.276 1.00 97.12 255 THR A O 1
ATOM 2000 N N . SER A 1 256 ? -13.749 -1.636 22.153 1.00 97.62 256 SER A N 1
ATOM 2001 C CA . SER A 1 256 ? -13.564 -1.968 20.740 1.00 97.62 256 SER A CA 1
ATOM 2002 C C . SER A 1 256 ? -12.150 -2.457 20.437 1.00 97.62 256 SER A C 1
ATOM 2004 O O . SER A 1 256 ? -11.180 -1.930 20.976 1.00 97.62 256 SER A O 1
ATOM 2006 N N . LEU A 1 257 ? -12.051 -3.424 19.525 1.00 97.62 257 LEU A N 1
ATOM 2007 C CA . LEU A 1 257 ? -10.862 -3.720 18.731 1.00 97.62 257 LEU A CA 1
ATOM 2008 C C . LEU A 1 257 ? -10.957 -2.926 17.425 1.00 97.62 257 LEU A C 1
ATOM 2010 O O . LEU A 1 257 ? -11.897 -3.124 16.652 1.00 97.62 257 LEU A O 1
ATOM 2014 N N . ASN A 1 258 ? -9.991 -2.052 17.168 1.00 97.81 258 ASN A N 1
ATOM 2015 C CA . ASN A 1 258 ? -9.907 -1.297 15.924 1.00 97.81 258 ASN A CA 1
ATOM 2016 C C . ASN A 1 258 ? -8.787 -1.866 15.062 1.00 97.81 258 ASN A C 1
ATOM 2018 O O . ASN A 1 258 ? -7.675 -2.094 15.530 1.00 97.81 258 ASN A O 1
ATOM 2022 N N . ILE A 1 259 ? -9.096 -2.091 13.795 1.00 96.56 259 ILE A N 1
ATOM 2023 C CA . ILE A 1 259 ? -8.193 -2.630 12.791 1.00 96.56 259 ILE A CA 1
ATOM 2024 C C . ILE A 1 259 ? -8.110 -1.605 11.672 1.00 96.56 259 ILE A C 1
ATOM 2026 O O . ILE A 1 259 ? -9.133 -1.097 11.196 1.00 96.56 259 ILE A O 1
ATOM 2030 N N . TYR A 1 260 ? -6.891 -1.322 11.238 1.00 95.62 260 TYR A N 1
ATOM 2031 C CA . TYR A 1 260 ? -6.625 -0.303 10.244 1.00 95.62 260 TYR A CA 1
ATOM 2032 C C . TYR A 1 260 ? -5.829 -0.883 9.076 1.00 95.62 260 TYR A C 1
ATOM 2034 O O . TYR A 1 260 ? -4.769 -1.470 9.270 1.00 95.62 260 TYR A O 1
ATOM 2042 N N . GLU A 1 261 ? -6.340 -0.694 7.858 1.00 93.94 261 GLU A N 1
ATOM 2043 C CA . GLU A 1 261 ? -5.566 -0.853 6.623 1.00 93.94 261 GLU A CA 1
ATOM 2044 C C . GLU A 1 261 ? -4.855 0.469 6.333 1.00 93.94 261 GLU A C 1
ATOM 2046 O O . GLU A 1 261 ? -5.493 1.450 5.934 1.00 93.94 261 GLU A O 1
ATOM 2051 N N . ALA A 1 262 ? -3.543 0.498 6.537 1.00 93.75 262 ALA A N 1
ATOM 2052 C CA . ALA A 1 262 ? -2.723 1.688 6.386 1.00 93.75 262 ALA A CA 1
ATOM 2053 C C . ALA A 1 262 ? -2.272 1.815 4.926 1.00 93.75 262 ALA A C 1
ATOM 2055 O O . ALA A 1 262 ? -1.523 0.989 4.403 1.00 93.75 262 ALA A O 1
ATOM 2056 N N . LYS A 1 263 ? -2.734 2.854 4.226 1.00 89.75 263 LYS A N 1
ATOM 2057 C CA . LYS A 1 263 ? -2.450 3.059 2.800 1.00 89.75 263 LYS A CA 1
ATOM 2058 C C . LYS A 1 263 ? -1.723 4.366 2.543 1.00 89.75 263 LYS A C 1
ATOM 2060 O O . LYS A 1 263 ? -2.134 5.432 2.988 1.00 89.75 263 LYS A O 1
ATOM 2065 N N . GLY A 1 264 ? -0.670 4.266 1.742 1.00 89.06 264 GLY A N 1
ATOM 2066 C CA . GLY A 1 264 ? 0.039 5.394 1.162 1.00 89.06 264 GLY A CA 1
ATOM 2067 C C . GLY A 1 264 ? -0.258 5.584 -0.315 1.00 89.06 264 GLY A C 1
ATOM 2068 O O . GLY A 1 264 ? -0.213 4.623 -1.089 1.00 89.06 264 GLY A O 1
ATOM 2069 N N . GLY A 1 265 ? -0.488 6.831 -0.720 1.00 81.81 265 GLY A N 1
ATOM 2070 C CA . GLY A 1 265 ? -0.783 7.179 -2.106 1.00 81.81 265 GLY A CA 1
ATOM 2071 C C . GLY A 1 265 ? -2.102 6.573 -2.587 1.00 81.81 265 GLY A C 1
ATOM 2072 O O . GLY A 1 265 ? -3.031 6.380 -1.805 1.00 81.81 265 GLY A O 1
ATOM 2073 N N . ASP A 1 266 ? -2.160 6.217 -3.871 1.00 77.06 266 ASP A N 1
ATOM 2074 C CA . ASP A 1 266 ? -3.387 5.759 -4.546 1.00 77.06 266 ASP A CA 1
ATOM 2075 C C . ASP A 1 266 ? -3.428 4.243 -4.780 1.00 77.06 266 ASP A C 1
ATOM 2077 O O . ASP A 1 266 ? -4.212 3.740 -5.584 1.00 77.06 266 ASP A O 1
ATOM 2081 N N . SER A 1 267 ? -2.591 3.484 -4.063 1.00 73.56 267 SER A N 1
ATOM 2082 C CA . SER A 1 267 ? -2.545 2.028 -4.215 1.00 73.56 267 SER A CA 1
ATOM 2083 C C . SER A 1 267 ? -3.921 1.408 -3.924 1.00 73.56 267 SER A C 1
ATOM 2085 O O . SER A 1 267 ? -4.533 1.743 -2.897 1.00 73.56 267 SER A O 1
ATOM 2087 N N . PRO A 1 268 ? -4.427 0.513 -4.793 1.00 81.69 268 PRO A N 1
ATOM 2088 C CA . PRO A 1 268 ? -5.714 -0.132 -4.581 1.00 81.69 268 PRO A CA 1
ATOM 2089 C C . PRO A 1 268 ? -5.665 -1.085 -3.381 1.00 81.69 268 PRO A C 1
ATOM 2091 O O . PRO A 1 268 ? -4.598 -1.482 -2.908 1.00 81.69 268 PRO A O 1
ATOM 2094 N N . LEU A 1 269 ? -6.843 -1.482 -2.898 1.00 86.19 269 LEU A N 1
ATOM 2095 C CA . LEU A 1 269 ? -6.953 -2.556 -1.913 1.00 86.19 269 LEU A CA 1
ATOM 2096 C C . LEU A 1 269 ? -6.503 -3.885 -2.513 1.00 86.19 269 LEU A C 1
ATOM 2098 O O . LEU A 1 269 ? -6.915 -4.248 -3.618 1.00 86.19 269 LEU A O 1
ATOM 2102 N N . GLY A 1 270 ? -5.712 -4.624 -1.742 1.00 86.25 270 GLY A N 1
ATOM 2103 C CA . GLY A 1 270 ? -5.338 -5.989 -2.066 1.00 86.25 270 GLY A CA 1
ATOM 2104 C C . GLY A 1 270 ? -6.514 -6.954 -1.930 1.00 86.25 270 GLY A C 1
ATOM 2105 O O . GLY A 1 270 ? -7.565 -6.634 -1.372 1.00 86.25 270 GLY A O 1
ATOM 2106 N N . ALA A 1 271 ? -6.319 -8.169 -2.430 1.00 88.88 271 ALA A N 1
ATOM 2107 C CA . ALA A 1 271 ? -7.235 -9.282 -2.239 1.00 88.88 271 ALA A CA 1
ATOM 2108 C C . ALA A 1 271 ? -6.441 -10.570 -2.024 1.00 88.88 271 ALA A C 1
ATOM 2110 O O . ALA A 1 271 ? -5.299 -10.688 -2.478 1.00 88.88 271 ALA A O 1
ATOM 2111 N N . ARG A 1 272 ? -7.050 -11.546 -1.354 1.00 86.25 272 ARG A N 1
ATOM 2112 C CA . ARG A 1 272 ? -6.447 -12.858 -1.121 1.00 86.25 272 ARG A CA 1
ATOM 2113 C C . ARG A 1 272 ? -7.459 -13.977 -1.289 1.00 86.25 272 ARG A C 1
ATOM 2115 O O . ARG A 1 272 ? -8.655 -13.765 -1.124 1.00 86.25 272 ARG A O 1
ATOM 2122 N N . ASP A 1 273 ? -6.958 -15.169 -1.576 1.00 86.06 273 ASP A N 1
ATOM 2123 C CA . ASP A 1 273 ? -7.782 -16.372 -1.605 1.00 86.06 273 ASP A CA 1
ATOM 2124 C C . ASP A 1 273 ? -8.041 -16.835 -0.159 1.00 86.06 273 ASP A C 1
ATOM 2126 O O . ASP A 1 273 ? -7.101 -17.008 0.627 1.00 86.06 273 ASP A O 1
ATOM 2130 N N . THR A 1 274 ? -9.315 -17.012 0.189 1.00 85.06 274 THR A N 1
ATOM 2131 C CA . THR A 1 274 ? -9.784 -17.586 1.458 1.00 85.06 274 THR A CA 1
ATOM 2132 C C . THR A 1 274 ? -10.495 -18.919 1.178 1.00 85.06 274 THR A C 1
ATOM 2134 O O . THR A 1 274 ? -10.787 -19.232 0.018 1.00 85.06 274 THR A O 1
ATOM 2137 N N . PRO A 1 275 ? -10.815 -19.727 2.206 1.00 84.06 275 PRO A N 1
ATOM 2138 C CA . PRO A 1 275 ? -11.624 -20.936 2.028 1.00 84.06 275 PRO A CA 1
ATOM 2139 C C . PRO A 1 275 ? -13.003 -20.696 1.387 1.00 84.06 275 PRO A C 1
ATOM 2141 O O . PRO A 1 275 ? -13.595 -21.634 0.860 1.00 84.06 275 PRO A O 1
ATOM 2144 N N . HIS A 1 276 ? -13.510 -19.458 1.421 1.00 83.69 276 HIS A N 1
ATOM 2145 C CA . HIS A 1 276 ? -14.831 -19.076 0.911 1.00 83.69 276 HIS A CA 1
ATOM 2146 C C . HIS A 1 276 ? -14.775 -18.277 -0.398 1.00 83.69 276 HIS A C 1
ATOM 2148 O O . HIS A 1 276 ? -15.792 -17.737 -0.828 1.00 83.69 276 HIS A O 1
ATOM 2154 N N . GLY A 1 277 ? -13.604 -18.201 -1.034 1.00 83.81 277 GLY A N 1
ATOM 2155 C CA . GLY A 1 277 ? -13.394 -17.467 -2.280 1.00 83.81 277 GLY A CA 1
ATOM 2156 C C . GLY A 1 277 ? -12.384 -16.336 -2.135 1.00 83.81 277 GLY A C 1
ATOM 2157 O O . GLY A 1 277 ? -11.750 -16.148 -1.095 1.00 83.81 277 GLY A O 1
ATOM 2158 N N . ARG A 1 278 ? -12.187 -15.573 -3.205 1.00 87.44 278 ARG A N 1
ATOM 2159 C CA . ARG A 1 278 ? -11.252 -14.451 -3.199 1.00 87.44 278 ARG A CA 1
ATOM 2160 C C . ARG A 1 278 ? -11.890 -13.237 -2.539 1.00 87.44 278 ARG A C 1
ATOM 2162 O O . ARG A 1 278 ? -12.886 -12.700 -3.020 1.00 87.44 278 ARG A O 1
ATOM 2169 N N . ALA A 1 279 ? -11.282 -12.780 -1.454 1.00 90.88 279 ALA A N 1
ATOM 2170 C CA . ALA A 1 279 ? -11.782 -11.694 -0.628 1.00 90.88 279 ALA A CA 1
ATOM 2171 C C . ALA A 1 279 ? -10.865 -10.472 -0.695 1.00 90.88 279 ALA A C 1
ATOM 2173 O O . ALA A 1 279 ? -9.641 -10.590 -0.614 1.00 90.88 279 ALA A O 1
ATOM 2174 N N . GLN A 1 280 ? -11.456 -9.291 -0.845 1.00 93.06 280 GLN A N 1
ATOM 2175 C CA . GLN A 1 280 ? -10.749 -8.011 -0.839 1.00 93.06 280 GLN A CA 1
ATOM 2176 C C . GLN A 1 280 ? -10.476 -7.544 0.596 1.00 93.06 280 GLN A C 1
ATOM 2178 O O . GLN A 1 280 ? -11.337 -7.725 1.459 1.00 93.06 280 GLN A O 1
ATOM 2183 N N . GLN A 1 281 ? -9.330 -6.896 0.842 1.00 92.00 281 GLN A N 1
ATOM 2184 C CA . GLN A 1 281 ? -9.090 -6.107 2.064 1.00 92.00 281 GLN A CA 1
ATOM 2185 C C . GLN A 1 281 ? -10.308 -5.228 2.352 1.00 92.00 281 GLN A C 1
ATOM 2187 O O . GLN A 1 281 ? -10.866 -4.663 1.417 1.00 92.00 281 GLN A O 1
ATOM 2192 N N . GLY A 1 282 ? -10.749 -5.134 3.604 1.00 92.00 282 GLY A N 1
ATOM 2193 C CA . GLY A 1 282 ? -11.981 -4.418 3.952 1.00 92.00 282 GLY A CA 1
ATOM 2194 C C . GLY A 1 282 ? -13.278 -5.230 3.870 1.00 92.00 282 GLY A C 1
ATOM 2195 O O . GLY A 1 282 ? -14.306 -4.759 4.338 1.00 92.00 282 GLY A O 1
ATOM 2196 N N . SER A 1 283 ? -13.277 -6.439 3.299 1.00 94.00 283 SER A N 1
ATOM 2197 C CA . SER A 1 283 ? -14.458 -7.321 3.346 1.00 94.00 283 SER A CA 1
ATOM 2198 C C . SER A 1 283 ? -14.521 -8.127 4.656 1.00 94.00 283 SER A C 1
ATOM 2200 O O . SER A 1 283 ? -13.467 -8.451 5.216 1.00 94.00 283 SER A O 1
ATOM 2202 N N . PRO A 1 284 ? -15.722 -8.522 5.128 1.00 92.38 284 PRO A N 1
ATOM 2203 C CA . PRO A 1 284 ? -15.865 -9.408 6.288 1.00 92.38 284 PRO A CA 1
ATOM 2204 C C . PRO A 1 284 ? -15.122 -10.744 6.133 1.00 92.38 284 PRO A C 1
ATOM 2206 O O . PRO A 1 284 ? -14.480 -11.202 7.077 1.00 92.38 284 PRO A O 1
ATOM 2209 N N . GLU A 1 285 ? -15.143 -11.336 4.935 1.00 92.12 285 GLU A N 1
ATOM 2210 C CA . GLU A 1 285 ? -14.440 -12.590 4.639 1.00 92.12 285 GLU A CA 1
ATOM 2211 C C . GLU A 1 285 ? -12.919 -12.448 4.768 1.00 92.12 285 GLU A C 1
ATOM 2213 O O . GLU A 1 285 ? -12.249 -13.325 5.314 1.00 92.12 285 GLU A O 1
ATOM 2218 N N . TYR A 1 286 ? -12.366 -11.328 4.291 1.00 92.62 286 TYR A N 1
ATOM 2219 C CA . TYR A 1 286 ? -10.943 -11.031 4.440 1.00 92.62 286 TYR A CA 1
ATOM 2220 C C . TYR A 1 286 ? -10.579 -10.825 5.910 1.00 92.62 286 TYR A C 1
ATOM 2222 O O . TYR A 1 286 ? -9.615 -11.416 6.393 1.00 92.62 286 TYR A O 1
ATOM 2230 N N . LEU A 1 287 ? -11.373 -10.017 6.621 1.00 93.31 287 LEU A N 1
ATOM 2231 C CA . LEU A 1 287 ? -11.191 -9.748 8.044 1.00 93.31 287 LEU A CA 1
ATOM 2232 C C . LEU A 1 287 ? -11.170 -11.057 8.845 1.00 93.31 287 LEU A C 1
ATOM 2234 O O . LEU A 1 287 ? -10.230 -11.300 9.599 1.00 93.31 287 LEU A O 1
ATOM 2238 N N . SER A 1 288 ? -12.159 -11.929 8.633 1.00 90.62 288 SER A N 1
ATOM 2239 C CA . SER A 1 288 ? -12.254 -13.217 9.325 1.00 90.62 288 SER A CA 1
ATOM 2240 C C . SER A 1 288 ? -11.051 -14.125 9.047 1.00 90.62 288 SER A C 1
ATOM 2242 O O . SER A 1 288 ? -10.513 -14.725 9.978 1.00 90.62 288 SER A O 1
ATOM 2244 N N . ASP A 1 289 ? -10.591 -14.203 7.792 1.00 90.94 289 ASP A N 1
ATOM 2245 C CA . ASP A 1 289 ? -9.422 -15.010 7.415 1.00 90.94 289 ASP A CA 1
ATOM 2246 C C . ASP A 1 289 ? -8.128 -14.496 8.065 1.00 90.94 289 ASP A C 1
ATOM 2248 O O . ASP A 1 289 ? -7.314 -15.293 8.538 1.00 90.94 289 ASP A O 1
ATOM 2252 N N . VAL A 1 290 ? -7.931 -13.174 8.115 1.00 91.50 290 VAL A N 1
ATOM 2253 C CA . VAL A 1 290 ? -6.730 -12.577 8.719 1.00 91.50 290 VAL A CA 1
ATOM 2254 C C . VAL A 1 290 ? -6.759 -12.684 10.241 1.00 91.50 290 VAL A C 1
ATOM 2256 O O . V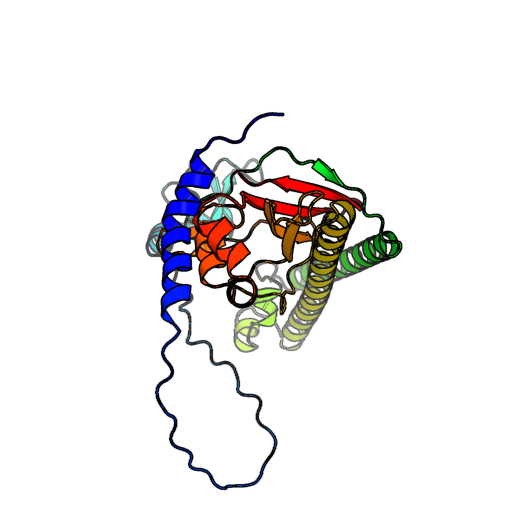AL A 1 290 ? -5.757 -13.101 10.814 1.00 91.50 290 VAL A O 1
ATOM 2259 N N . MET A 1 291 ? -7.896 -12.443 10.905 1.00 90.38 291 MET A N 1
ATOM 2260 C CA . MET A 1 291 ? -8.009 -12.580 12.369 1.00 90.38 291 MET A CA 1
ATOM 2261 C C . MET A 1 291 ? -7.607 -13.974 12.879 1.00 90.38 291 MET A C 1
ATOM 2263 O O . MET A 1 291 ? -7.085 -14.103 13.983 1.00 90.38 291 MET A O 1
ATOM 2267 N N . GLN A 1 292 ? -7.831 -15.022 12.080 1.00 85.81 292 GLN A N 1
ATOM 2268 C CA . GLN A 1 292 ? -7.470 -16.401 12.434 1.00 85.81 292 GLN A CA 1
ATOM 2269 C C . GLN A 1 292 ? -5.975 -16.712 12.271 1.00 85.81 292 GLN A C 1
ATOM 2271 O O . GLN A 1 292 ? -5.494 -17.734 12.764 1.00 85.81 292 GLN A O 1
ATOM 2276 N N . ARG A 1 293 ? -5.245 -15.884 11.520 1.00 87.81 293 ARG A N 1
ATOM 2277 C CA . ARG A 1 293 ? -3.868 -16.155 11.082 1.00 87.81 293 ARG A CA 1
ATOM 2278 C C . ARG A 1 293 ? -2.861 -15.162 11.633 1.00 87.81 293 ARG A C 1
ATOM 2280 O O . ARG A 1 293 ? -1.690 -15.522 11.733 1.00 87.81 293 ARG A O 1
ATOM 2287 N N . ASP A 1 294 ? -3.306 -13.956 11.967 1.00 91.69 294 ASP A N 1
ATOM 2288 C CA . ASP A 1 294 ? -2.461 -12.897 12.492 1.00 91.69 294 ASP A CA 1
ATOM 2289 C C . ASP A 1 294 ? -1.851 -13.339 13.837 1.00 91.69 294 ASP A C 1
ATOM 2291 O O . ASP A 1 294 ? -2.577 -13.537 14.821 1.00 91.69 294 ASP A O 1
ATOM 2295 N N . PRO A 1 295 ? -0.526 -13.565 13.896 1.00 90.88 295 PRO A N 1
ATOM 2296 C CA . PRO A 1 295 ? 0.101 -14.065 15.106 1.00 90.88 295 PRO A CA 1
ATOM 2297 C C . PRO A 1 295 ? 0.218 -12.981 16.180 1.00 90.88 295 PRO A C 1
ATOM 2299 O O . PRO A 1 295 ? 0.212 -13.332 17.353 1.00 90.88 295 PRO A O 1
ATOM 2302 N N . ASP A 1 296 ? 0.267 -11.696 15.817 1.00 92.81 296 ASP A N 1
ATOM 2303 C CA . ASP A 1 296 ? 0.383 -10.606 16.788 1.00 92.81 296 ASP A CA 1
ATOM 2304 C C . ASP A 1 296 ? -0.949 -10.420 17.518 1.00 92.81 296 ASP A C 1
ATOM 2306 O O . ASP A 1 296 ? -0.989 -10.357 18.749 1.00 92.81 296 ASP A O 1
ATOM 2310 N N . LEU A 1 297 ? -2.060 -10.456 16.773 1.00 93.50 297 LEU A N 1
ATOM 2311 C CA . LEU A 1 297 ? -3.398 -10.470 17.359 1.00 93.50 297 LEU A CA 1
ATOM 2312 C C . LEU A 1 297 ? -3.596 -11.708 18.239 1.00 93.50 297 LEU A C 1
ATOM 2314 O O . LEU A 1 297 ? -4.105 -11.603 19.353 1.00 93.50 297 LEU A O 1
ATOM 2318 N N . ARG A 1 298 ? -3.178 -12.891 17.775 1.00 91.88 298 ARG A N 1
ATOM 2319 C CA . ARG A 1 298 ? -3.302 -14.127 18.560 1.00 91.88 298 ARG A CA 1
ATOM 2320 C C . ARG A 1 298 ? -2.521 -14.049 19.872 1.00 91.88 298 ARG A C 1
ATOM 2322 O O . ARG A 1 298 ? -3.074 -14.382 20.918 1.00 91.88 298 ARG A O 1
ATOM 2329 N N . ASP A 1 299 ? -1.269 -13.614 19.819 1.00 93.25 299 ASP A N 1
ATOM 2330 C CA . ASP A 1 299 ? -0.412 -13.498 20.997 1.00 93.25 299 ASP A CA 1
ATOM 2331 C C . ASP A 1 299 ? -0.960 -12.440 21.970 1.00 93.25 299 ASP A C 1
ATOM 2333 O O . ASP A 1 299 ? -0.957 -12.653 23.185 1.00 93.25 299 ASP A O 1
ATOM 2337 N N . PHE A 1 300 ? -1.497 -11.329 21.451 1.00 95.06 300 PHE A N 1
ATOM 2338 C CA . PHE A 1 300 ? -2.190 -10.321 22.253 1.00 95.06 300 PHE A CA 1
ATOM 2339 C C . PHE A 1 300 ? -3.406 -10.912 22.975 1.00 95.06 300 PHE A C 1
ATOM 2341 O O . PHE A 1 300 ? -3.533 -10.763 24.189 1.00 95.06 300 PHE A O 1
ATOM 2348 N N . LEU A 1 301 ? -4.274 -11.633 22.266 1.00 94.44 301 LEU A N 1
ATOM 2349 C CA . LEU A 1 301 ? -5.487 -12.225 22.839 1.00 94.44 301 LEU A CA 1
ATOM 2350 C C . LEU A 1 301 ? -5.189 -13.325 23.864 1.00 94.44 301 LEU A C 1
ATOM 2352 O O . LEU A 1 301 ? -5.915 -13.458 24.844 1.00 94.44 301 LEU A O 1
ATOM 2356 N N . GLN A 1 302 ? -4.110 -14.090 23.679 1.00 93.69 302 GLN A N 1
ATOM 2357 C CA . GLN A 1 302 ? -3.658 -15.075 24.668 1.00 93.69 302 GLN A CA 1
ATOM 2358 C C . GLN A 1 302 ? -3.232 -14.422 25.987 1.00 93.69 302 GLN A C 1
ATOM 2360 O O . GLN A 1 302 ? -3.451 -14.988 27.055 1.00 93.69 302 GLN A O 1
ATOM 2365 N N . ARG A 1 303 ? -2.634 -13.228 25.923 1.00 95.38 303 ARG A N 1
ATOM 2366 C CA . ARG A 1 303 ? -2.219 -12.461 27.109 1.00 95.38 303 ARG A CA 1
ATOM 2367 C C . ARG A 1 303 ? -3.358 -11.651 27.732 1.00 95.38 303 ARG A C 1
ATOM 2369 O O . ARG A 1 303 ? -3.224 -11.238 28.878 1.00 95.38 303 ARG A O 1
ATOM 2376 N N . ASN A 1 304 ? -4.457 -11.448 27.004 1.00 95.19 304 ASN A N 1
ATOM 2377 C CA . ASN A 1 304 ? -5.612 -10.644 27.413 1.00 95.19 304 ASN A CA 1
ATOM 2378 C C . ASN A 1 304 ? -6.916 -11.458 27.270 1.00 95.19 304 ASN A C 1
ATOM 2380 O O . ASN A 1 304 ? -7.704 -11.229 26.343 1.00 95.19 304 ASN A O 1
ATOM 2384 N N . PRO A 1 305 ? -7.143 -12.455 28.148 1.00 93.56 305 PRO A N 1
ATOM 2385 C CA . PRO A 1 305 ? -8.267 -13.381 28.019 1.00 93.56 305 PRO A CA 1
ATOM 2386 C C . PRO A 1 305 ? -9.637 -12.707 28.184 1.00 93.56 305 PRO A C 1
ATOM 2388 O O . PRO A 1 305 ? -10.605 -13.143 27.567 1.00 93.56 305 PRO A O 1
ATOM 2391 N N . ASP A 1 306 ? -9.730 -11.628 28.958 1.00 93.50 306 ASP A N 1
ATOM 2392 C CA . ASP A 1 306 ? -10.935 -10.806 29.102 1.00 93.50 306 ASP A CA 1
ATOM 2393 C C . ASP A 1 306 ? -11.331 -10.134 27.777 1.00 93.50 306 ASP A C 1
ATOM 2395 O O . ASP A 1 306 ? -12.510 -10.122 27.414 1.00 93.50 306 ASP A O 1
ATOM 2399 N N . ILE A 1 307 ? -10.348 -9.653 27.007 1.00 95.06 307 ILE A N 1
ATOM 2400 C CA . ILE A 1 307 ? -10.570 -9.096 25.668 1.00 95.06 307 ILE A CA 1
ATOM 2401 C C . ILE A 1 307 ? -11.000 -10.199 24.698 1.00 95.06 307 ILE A C 1
ATOM 2403 O O . ILE A 1 307 ? -11.953 -10.019 23.937 1.00 95.06 307 ILE A O 1
ATOM 2407 N N . ALA A 1 308 ? -10.348 -11.363 24.741 1.00 93.56 308 ALA A N 1
ATOM 2408 C CA . ALA A 1 308 ? -10.733 -12.500 23.908 1.00 93.56 308 ALA A CA 1
ATOM 2409 C C . ALA A 1 308 ? -12.182 -12.950 24.182 1.00 93.56 308 ALA A C 1
ATOM 2411 O O . ALA A 1 308 ? -12.960 -13.157 23.248 1.00 93.56 308 ALA A O 1
ATOM 2412 N N . GLU A 1 309 ? -12.578 -13.044 25.454 1.00 91.19 309 GLU A N 1
ATOM 2413 C CA . GLU A 1 309 ? -13.952 -13.365 25.853 1.00 91.19 309 GLU A CA 1
ATOM 2414 C C . GLU A 1 309 ? -14.941 -12.250 25.477 1.00 91.19 309 GLU A C 1
ATOM 2416 O O . GLU A 1 309 ? -16.061 -12.527 25.031 1.00 91.19 309 GLU A O 1
ATOM 2421 N N . GLY A 1 310 ? -14.535 -10.986 25.602 1.00 93.81 310 GLY A N 1
ATOM 2422 C CA . GLY A 1 310 ? -15.321 -9.829 25.187 1.00 93.81 310 GLY A CA 1
ATOM 2423 C C . GLY A 1 310 ? -15.622 -9.827 23.687 1.00 93.81 310 GLY A C 1
ATOM 2424 O O . GLY A 1 310 ? -16.772 -9.624 23.298 1.00 93.81 310 GLY A O 1
ATOM 2425 N N . LEU A 1 311 ? -14.629 -10.136 22.850 1.00 93.12 311 LEU A N 1
ATOM 2426 C CA . LEU A 1 311 ? -14.798 -10.283 21.401 1.00 93.12 311 LEU A CA 1
ATOM 2427 C C . LEU A 1 311 ? -15.682 -11.487 21.057 1.00 93.12 311 LEU A C 1
ATOM 2429 O O . LEU A 1 311 ? -16.624 -11.363 20.275 1.00 93.12 311 LEU A O 1
ATOM 2433 N N . ALA A 1 312 ? -15.438 -12.642 21.684 1.00 88.69 312 ALA A N 1
ATOM 2434 C CA . ALA A 1 312 ? -16.209 -13.862 21.440 1.00 88.69 312 ALA A CA 1
ATOM 2435 C C . ALA A 1 312 ? -17.688 -13.732 21.840 1.00 88.69 312 ALA A C 1
ATOM 2437 O O . ALA A 1 312 ? -18.558 -14.339 21.218 1.00 88.69 312 ALA A O 1
ATOM 2438 N N . SER A 1 313 ? -17.976 -12.952 22.884 1.00 90.31 313 SER A N 1
ATOM 2439 C CA . SER A 1 313 ? -19.341 -12.688 23.356 1.00 90.31 313 SER A CA 1
ATOM 2440 C C . SER A 1 313 ? -20.012 -11.492 22.675 1.00 90.31 313 SER A C 1
ATOM 2442 O O . SER A 1 313 ? -21.192 -11.246 22.922 1.00 90.31 313 SER A O 1
ATOM 2444 N N . GLY A 1 314 ? -19.288 -10.749 21.830 1.00 91.06 314 GLY A N 1
ATOM 2445 C CA . GLY A 1 314 ? -19.777 -9.529 21.185 1.00 91.06 314 GLY A CA 1
ATOM 2446 C C . GLY A 1 314 ? -19.910 -8.324 22.124 1.00 91.06 314 GLY A C 1
ATOM 2447 O O . GLY A 1 314 ? -20.563 -7.348 21.765 1.00 91.06 314 GLY A O 1
ATOM 2448 N N . LYS A 1 315 ? -19.321 -8.377 23.326 1.00 93.94 315 LYS A N 1
ATOM 2449 C CA . LYS A 1 315 ? -19.237 -7.232 24.251 1.00 93.94 315 LYS A CA 1
ATOM 2450 C C . LYS A 1 315 ? -18.225 -6.186 23.784 1.00 93.94 315 LYS A C 1
ATOM 2452 O O . LYS A 1 315 ? -18.407 -5.008 24.068 1.00 93.94 315 LYS A O 1
ATOM 2457 N N . ILE A 1 316 ? -17.178 -6.627 23.089 1.00 95.56 316 ILE A N 1
ATOM 2458 C CA . ILE A 1 316 ? -16.187 -5.764 22.444 1.00 95.56 316 ILE A CA 1
ATOM 2459 C C . ILE A 1 316 ? -16.521 -5.705 20.957 1.00 95.56 316 ILE A C 1
ATOM 2461 O O . ILE A 1 316 ? -16.656 -6.742 20.304 1.00 95.56 316 ILE A O 1
ATOM 2465 N N . ASN A 1 317 ? -16.665 -4.493 20.427 1.00 95.44 317 ASN A N 1
ATOM 2466 C CA . ASN A 1 317 ? -16.951 -4.281 19.012 1.00 95.44 317 ASN A CA 1
ATOM 2467 C C . ASN A 1 317 ? -15.687 -4.456 18.167 1.00 95.44 317 ASN A C 1
ATOM 2469 O O . ASN A 1 317 ? -14.577 -4.257 18.650 1.00 95.44 317 ASN A O 1
ATOM 2473 N N . VAL A 1 318 ? -15.855 -4.773 16.885 1.00 95.44 318 VAL A N 1
ATOM 2474 C CA . VAL A 1 318 ? -14.756 -4.751 15.913 1.00 95.44 318 VAL A CA 1
ATOM 2475 C C . VAL A 1 318 ? -15.015 -3.624 14.923 1.00 95.44 318 VAL A C 1
ATOM 2477 O O . VAL A 1 318 ? -16.062 -3.594 14.273 1.00 95.44 318 VAL A O 1
ATOM 2480 N N . HIS A 1 319 ? -14.067 -2.700 14.812 1.00 96.31 319 HIS A N 1
ATOM 2481 C CA . HIS A 1 319 ? -14.075 -1.639 13.814 1.00 96.31 319 HIS A CA 1
ATOM 2482 C C . HIS A 1 319 ? -12.957 -1.884 12.816 1.00 96.31 319 HIS A C 1
ATOM 2484 O O . HIS A 1 319 ? -11.821 -2.134 13.202 1.00 96.31 319 HIS A O 1
ATOM 2490 N N . TYR A 1 320 ? -13.279 -1.797 11.530 1.00 96.31 320 TYR A N 1
ATOM 2491 C CA . TYR A 1 320 ? -12.316 -2.000 10.461 1.00 96.31 320 TYR A CA 1
ATOM 2492 C C . TYR A 1 320 ? -12.364 -0.803 9.525 1.00 96.31 320 TYR A C 1
ATOM 2494 O O . TYR A 1 320 ? -13.433 -0.450 9.029 1.00 96.31 320 TYR A O 1
ATOM 2502 N N . SER A 1 321 ? -11.236 -0.127 9.337 1.00 97.19 321 SER A N 1
ATOM 2503 C CA . SER A 1 321 ? -11.164 1.093 8.531 1.00 97.19 321 SER A CA 1
ATOM 2504 C C . SER A 1 321 ? -9.927 1.109 7.654 1.00 97.19 321 SER A C 1
ATOM 2506 O O . SER A 1 321 ? -8.885 0.573 8.007 1.00 97.19 321 SER A O 1
ATOM 2508 N N . GLU A 1 322 ? -10.022 1.786 6.522 1.00 96.19 322 GLU A N 1
ATOM 2509 C CA . GLU A 1 322 ? -8.859 2.219 5.765 1.00 96.19 322 GLU A CA 1
ATOM 2510 C C . GLU A 1 322 ? -8.432 3.604 6.235 1.00 96.19 322 GLU A C 1
ATOM 2512 O O . GLU A 1 322 ? -9.253 4.521 6.270 1.00 96.19 322 GLU A O 1
ATOM 2517 N N . VAL A 1 323 ? -7.148 3.773 6.529 1.00 96.06 323 VAL A N 1
ATOM 2518 C CA . VAL A 1 323 ? -6.533 5.090 6.693 1.00 96.06 323 VAL A CA 1
ATOM 2519 C C . VAL A 1 323 ? -5.635 5.320 5.494 1.00 96.06 323 VAL A C 1
ATOM 2521 O O . VAL A 1 323 ? -4.675 4.585 5.276 1.00 96.06 323 VAL A O 1
ATOM 2524 N N . ARG A 1 324 ? -5.954 6.337 4.694 1.00 94.06 324 ARG A N 1
ATOM 2525 C CA . ARG A 1 324 ? -5.205 6.665 3.482 1.00 94.06 324 ARG A CA 1
ATOM 2526 C C . ARG A 1 324 ? -4.529 8.016 3.602 1.00 94.06 324 ARG A C 1
ATOM 2528 O O . ARG A 1 324 ? -5.208 9.030 3.732 1.00 94.06 324 ARG A O 1
ATOM 2535 N N . ALA A 1 325 ? -3.208 8.003 3.482 1.00 92.62 325 ALA A N 1
ATOM 2536 C CA . ALA A 1 325 ? -2.358 9.157 3.249 1.00 92.62 325 ALA A CA 1
ATOM 2537 C C . ALA A 1 325 ? -2.334 9.489 1.751 1.00 92.62 325 ALA A C 1
ATOM 2539 O O . ALA A 1 325 ? -1.652 8.815 0.972 1.00 92.62 325 ALA A O 1
ATOM 2540 N N . HIS A 1 326 ? -3.090 10.507 1.337 1.00 85.38 326 HIS A N 1
ATOM 2541 C CA . HIS A 1 326 ? -3.159 10.913 -0.066 1.00 85.38 326 HIS A CA 1
ATOM 2542 C C . HIS A 1 326 ? -1.903 11.678 -0.494 1.00 85.38 326 HIS A C 1
ATOM 2544 O O . HIS A 1 326 ? -1.282 12.369 0.319 1.00 85.38 326 HIS A O 1
ATOM 2550 N N . PRO A 1 327 ? -1.555 11.648 -1.793 1.00 73.06 327 PRO A N 1
ATOM 2551 C CA . PRO A 1 327 ? -0.490 12.493 -2.334 1.00 73.06 327 PRO A CA 1
ATOM 2552 C C . PRO A 1 327 ? -0.736 13.993 -2.106 1.00 73.06 327 PRO A C 1
ATOM 2554 O O . PRO A 1 327 ? 0.214 14.756 -1.980 1.00 73.06 327 PRO A O 1
ATOM 2557 N N . SER A 1 328 ? -2.004 14.411 -2.013 1.00 68.00 328 SER A N 1
ATOM 2558 C CA . SER A 1 328 ? -2.435 15.799 -1.804 1.00 68.00 328 SER A CA 1
ATOM 2559 C C . SER A 1 328 ? -2.334 16.284 -0.354 1.00 68.00 328 SER A C 1
ATOM 2561 O O . SER A 1 328 ? -2.940 17.299 -0.020 1.00 68.00 328 SER A O 1
ATOM 2563 N N . ARG A 1 329 ? -1.575 15.589 0.507 1.00 78.06 329 ARG A N 1
ATOM 2564 C CA . ARG A 1 329 ? -1.368 15.881 1.946 1.00 78.06 329 ARG A CA 1
ATOM 2565 C C . ARG A 1 329 ? -2.549 15.560 2.862 1.00 78.06 329 ARG A C 1
ATOM 2567 O O . ARG A 1 329 ? -2.364 15.505 4.077 1.00 78.06 329 ARG A O 1
ATOM 2574 N N . ASP A 1 330 ? -3.726 15.328 2.293 1.00 86.12 330 ASP A N 1
ATOM 2575 C CA . ASP A 1 330 ? -4.924 14.952 3.035 1.00 86.12 330 ASP A CA 1
ATOM 2576 C C . ASP A 1 330 ? -4.823 13.507 3.543 1.00 86.12 330 ASP A C 1
ATOM 2578 O O . ASP A 1 330 ? -4.342 12.612 2.844 1.00 86.12 330 ASP A O 1
ATOM 2582 N N . VAL A 1 331 ? -5.339 13.256 4.746 1.00 92.88 331 VAL A N 1
ATOM 2583 C CA . VAL A 1 331 ? -5.593 11.898 5.232 1.00 92.88 331 VAL A CA 1
ATOM 2584 C C . VAL A 1 331 ? -7.093 11.658 5.261 1.00 92.88 331 VAL A C 1
ATOM 2586 O O . VAL A 1 331 ? -7.862 12.516 5.694 1.00 92.88 331 VAL A O 1
ATOM 2589 N N . THR A 1 332 ? -7.522 10.484 4.806 1.00 95.12 332 THR A N 1
ATOM 2590 C CA . THR A 1 332 ? -8.918 10.053 4.933 1.00 95.12 332 THR A CA 1
ATOM 2591 C C . THR A 1 332 ? -9.024 8.760 5.713 1.00 95.12 332 THR A C 1
ATOM 2593 O O . THR A 1 332 ? -8.270 7.825 5.451 1.00 95.12 332 THR A O 1
ATOM 2596 N N . ILE A 1 333 ? -10.013 8.683 6.594 1.00 96.81 333 ILE A N 1
ATOM 2597 C CA . ILE A 1 333 ? -10.394 7.476 7.319 1.00 96.81 333 ILE A CA 1
ATOM 2598 C C . ILE A 1 333 ? -11.712 6.989 6.724 1.00 96.81 333 ILE A C 1
ATOM 2600 O O . ILE A 1 333 ? -12.709 7.701 6.758 1.00 96.81 333 ILE A O 1
ATOM 2604 N N . THR A 1 334 ? -11.731 5.794 6.145 1.00 96.69 334 THR A N 1
ATOM 2605 C CA . THR A 1 334 ? -12.932 5.214 5.534 1.00 96.69 334 THR A CA 1
ATOM 2606 C C . THR A 1 334 ? -13.301 3.931 6.268 1.00 96.69 334 THR A C 1
ATOM 2608 O O . THR A 1 334 ? -12.572 2.947 6.131 1.00 96.69 334 THR A O 1
ATOM 2611 N N . PRO A 1 335 ? -14.406 3.893 7.030 1.00 96.38 335 PRO A N 1
ATOM 2612 C CA . PRO A 1 335 ? -14.846 2.659 7.664 1.00 96.38 335 PRO A CA 1
ATOM 2613 C C . PRO A 1 335 ? -15.318 1.654 6.610 1.00 96.38 335 PRO A C 1
ATOM 2615 O O . PRO A 1 335 ? -15.955 2.029 5.623 1.00 96.38 335 PRO A O 1
ATOM 2618 N N . PHE A 1 336 ? -15.034 0.377 6.833 1.00 95.12 336 PHE A N 1
ATOM 2619 C CA . PHE A 1 336 ? -15.629 -0.718 6.077 1.00 95.12 336 PHE A CA 1
ATOM 2620 C C . PHE A 1 336 ? -16.982 -1.124 6.680 1.00 95.12 336 PHE A C 1
ATOM 2622 O O . PHE A 1 336 ? -17.218 -0.912 7.873 1.00 95.12 336 PHE A O 1
ATOM 2629 N N . GLN A 1 337 ? -17.884 -1.647 5.844 1.00 83.00 337 GLN A N 1
ATOM 2630 C CA . GLN A 1 337 ? -19.271 -1.978 6.196 1.00 83.00 337 GLN A CA 1
ATOM 2631 C C . GLN A 1 337 ? -19.591 -3.462 6.116 1.00 83.00 337 GLN A C 1
ATOM 2633 O O . GLN A 1 337 ? -19.028 -4.167 5.246 1.00 83.00 337 GLN A O 1
#

Radius of gyration: 25.66 Å; chains: 1; bounding box: 58×53×76 Å

Organism: NCBI:txid1753

pLDDT: mean 79.2, std 22.41, range [23.28, 98.12]

Secondary structure (DSSP, 8-state):
-PPPPTHHHHHHHHHHHHHHHHHTT----PPPPP-------------------------HHHHHHHTTEEE-TTS-EEETTSPTTEEE-TT--EEETTBS----SSPPPPSS---SBPPPB-PPEEE----TTHHHHHHHHHHHHHHHHHHHHHHHHHHHHTT-TTS-HHHHTT--HHHHHHTT--HHHHHHHHHHHHHHHHHHHHHHHHHHHHHHHHHHHHHHHHT-EEEPP----TTS-SEEEEEE-TTS-EEEEEEEEEEETTPPPPEEEETTEEEETTSHHHHHHHHTT-HHHHHHHHH-HHHHHHHHTTSSEEEEEEEEE-TTS-EEEEEB-